Protein AF-A0A7W1A0K0-F1 (afdb_monomer_lite)

pLDDT: mean 86.45, std 14.5, range [41.81, 98.69]

Secondary structure (DSSP, 8-state):
-------------------------------------SSPPEEEEE-TTSEEEEESSPP-TTPEEEEEETTEEEEEEEEEEEEE-EETTEE-TT-TTEEEEEEEEEES-STTHHHH-EEEE-TT--TTT-EEEPGGG---TT--TT-EEEEEEESSSSSS-SEEEEEEESSSSS-EEEEEEEEETTEEEEEEEEESGGGT-

Foldseek 3Di:
DDDDDDDDDPPPPPPPPPPPDPDPPDPPDPPPDPPADPDDKKKWLAALVQKIKIFADFDDQQQKWFKAFQQGTQFIKGWHDKDQDDDPPHRQPQSVGMIMTGIDTPDGDRPPRNPGIMIMRGPLADRNQKHKQPLVPDDQQVNDPQKGWDTFIDRPNPNDGQKTWIWGDPPPPPFIKTWIWGQDPNHTDTPDIGRCVSRVD

Radius of gyration: 30.12 Å; chains: 1; bounding box: 39×126×53 Å

Structure (mmCIF, N/CA/C/O backbone):
data_AF-A0A7W1A0K0-F1
#
_entry.id   AF-A0A7W1A0K0-F1
#
loop_
_atom_site.group_PDB
_atom_site.id
_atom_site.type_symbol
_atom_site.label_atom_id
_atom_site.label_alt_id
_atom_site.label_comp_id
_atom_site.label_asym_id
_atom_site.label_entity_id
_atom_site.label_seq_id
_atom_site.pdbx_PDB_ins_code
_atom_site.Cartn_x
_atom_site.Cartn_y
_atom_site.Cartn_z
_atom_site.occupancy
_atom_site.B_iso_or_equiv
_atom_site.auth_seq_id
_atom_site.auth_comp_id
_atom_site.auth_asym_id
_atom_site.auth_atom_id
_atom_site.pdbx_PDB_model_num
ATOM 1 N N . MET A 1 1 ? -21.944 -104.114 23.855 1.00 49.03 1 MET A N 1
ATOM 2 C CA . MET A 1 1 ? -21.241 -103.896 25.138 1.00 49.03 1 MET A CA 1
ATOM 3 C C . MET A 1 1 ? -20.051 -102.993 24.872 1.00 49.03 1 MET A C 1
ATOM 5 O O . MET A 1 1 ? -19.238 -103.373 24.047 1.00 49.03 1 MET A O 1
ATOM 9 N N . SER A 1 2 ? -20.026 -101.807 25.485 1.00 45.12 2 SER A N 1
ATOM 10 C CA . SER A 1 2 ? -18.847 -101.004 25.873 1.00 45.12 2 SER A CA 1
ATOM 11 C C . SER A 1 2 ? -19.186 -99.517 25.842 1.00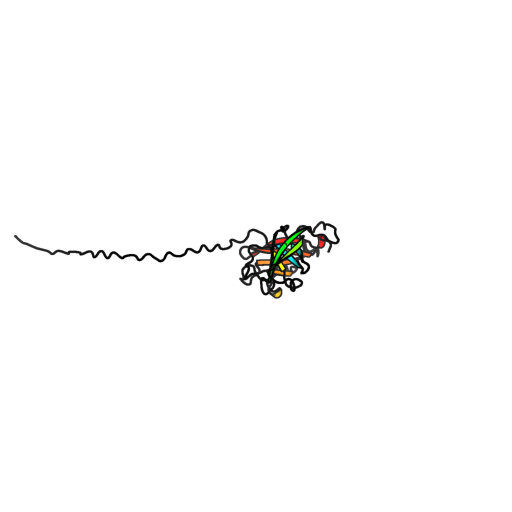 45.12 2 SER A C 1
ATOM 13 O O . SER A 1 2 ? -19.651 -98.979 24.843 1.00 45.12 2 SER A O 1
ATOM 15 N N . ARG A 1 3 ? -19.014 -98.907 27.014 1.00 58.38 3 ARG A N 1
ATOM 16 C CA . ARG A 1 3 ? -19.273 -97.511 27.371 1.00 58.38 3 ARG A CA 1
ATOM 17 C C . ARG A 1 3 ? -18.046 -96.645 27.059 1.00 58.38 3 ARG A C 1
ATOM 19 O O . ARG A 1 3 ? -16.937 -97.120 27.262 1.00 58.38 3 ARG A O 1
ATOM 26 N N . ALA A 1 4 ? -18.270 -95.373 26.729 1.00 45.28 4 ALA A N 1
ATOM 27 C CA . ALA A 1 4 ? -17.435 -94.203 27.067 1.00 45.28 4 ALA A CA 1
ATOM 28 C C . ALA A 1 4 ? -18.261 -92.965 26.649 1.00 45.28 4 ALA A C 1
ATOM 30 O O . ALA A 1 4 ? -18.657 -92.885 25.494 1.00 45.28 4 ALA A O 1
ATOM 31 N N . VAL A 1 5 ? -18.800 -92.096 27.514 1.00 54.69 5 VAL A N 1
ATOM 32 C CA . VAL A 1 5 ? -18.209 -91.240 28.566 1.00 54.69 5 VAL A CA 1
ATOM 33 C C . VAL A 1 5 ? -17.072 -90.370 28.027 1.00 54.69 5 VAL A C 1
ATOM 35 O O . VAL A 1 5 ? -15.969 -90.854 27.810 1.00 54.69 5 VAL A O 1
ATOM 38 N N . GLY A 1 6 ? -17.356 -89.078 27.854 1.00 41.81 6 GLY A N 1
ATOM 39 C CA . GLY A 1 6 ? -16.394 -88.030 27.502 1.00 41.81 6 GLY A CA 1
ATOM 40 C C . GLY A 1 6 ? -17.111 -86.679 27.449 1.00 41.81 6 GLY A C 1
ATOM 41 O O . GLY A 1 6 ? -17.666 -86.320 26.422 1.00 41.81 6 GLY A O 1
ATOM 42 N N . LEU A 1 7 ? -17.446 -86.121 28.613 1.00 52.97 7 LEU A N 1
ATOM 43 C CA . LEU A 1 7 ? -16.717 -85.031 29.278 1.00 52.97 7 LEU A CA 1
ATOM 44 C C . LEU A 1 7 ? -17.035 -83.665 28.651 1.00 52.97 7 LEU A C 1
ATOM 46 O O . LEU A 1 7 ? -16.576 -83.316 27.568 1.00 52.97 7 LEU A O 1
ATOM 50 N N . GLY A 1 8 ? -17.880 -82.922 29.366 1.00 52.09 8 GLY A N 1
ATOM 51 C CA . GLY A 1 8 ? -18.345 -81.600 28.986 1.00 52.09 8 GLY A CA 1
ATOM 52 C C . GLY A 1 8 ? -17.253 -80.539 29.064 1.00 52.09 8 GLY A C 1
ATOM 53 O O . GLY A 1 8 ? -16.405 -80.554 29.954 1.00 52.09 8 GLY A O 1
ATOM 54 N N . LEU A 1 9 ? -17.351 -79.574 28.154 1.00 56.69 9 LEU A N 1
ATOM 55 C CA . LEU A 1 9 ? -16.673 -78.291 28.244 1.00 56.69 9 LEU A CA 1
ATOM 56 C C . LEU A 1 9 ? -17.762 -77.217 28.352 1.00 56.69 9 LEU A C 1
ATOM 58 O O . LEU A 1 9 ? -18.345 -76.790 27.357 1.00 56.69 9 LEU A O 1
ATOM 62 N N . LEU A 1 10 ? -18.097 -76.836 29.584 1.00 56.00 10 LEU A N 1
ATOM 63 C CA . LEU A 1 10 ? -18.998 -75.721 29.852 1.00 56.00 10 LEU A CA 1
ATOM 64 C C . LEU A 1 10 ? -18.194 -74.424 29.666 1.00 56.00 10 LEU A C 1
ATOM 66 O O . LEU A 1 10 ? -17.496 -73.974 30.572 1.00 56.00 10 LEU A O 1
ATOM 70 N N . VAL A 1 11 ? -18.236 -73.852 28.463 1.00 57.88 11 VAL A N 1
ATOM 71 C CA . VAL A 1 11 ? -17.639 -72.542 28.173 1.00 57.88 11 VAL A CA 1
ATOM 72 C C . VAL A 1 11 ? -18.552 -71.474 28.774 1.00 57.88 11 VAL A C 1
ATOM 74 O O . VAL A 1 11 ? -19.521 -71.036 28.158 1.00 57.88 11 VAL A O 1
ATOM 77 N N . VAL A 1 12 ? -18.265 -71.079 30.015 1.00 58.16 12 VAL A N 1
ATOM 78 C CA . VAL A 1 12 ? -18.868 -69.901 30.645 1.00 58.16 12 VAL A CA 1
ATOM 79 C C . VAL A 1 12 ? -18.281 -68.674 29.952 1.00 58.16 12 VAL A C 1
ATOM 81 O O . VAL A 1 12 ? -17.211 -68.184 30.307 1.00 58.16 12 VAL A O 1
ATOM 84 N N . ALA A 1 13 ? -18.963 -68.211 28.907 1.00 57.94 13 ALA A N 1
ATOM 85 C CA . ALA A 1 13 ? -18.673 -66.943 28.262 1.00 57.94 13 ALA A CA 1
ATOM 86 C C . ALA A 1 13 ? -18.963 -65.814 29.263 1.00 57.94 13 ALA A C 1
ATOM 88 O O . ALA A 1 13 ? -20.109 -65.399 29.438 1.00 57.94 13 ALA A O 1
ATOM 89 N N . LEU A 1 14 ? -17.921 -65.331 29.947 1.00 53.88 14 LEU A N 1
ATOM 90 C CA . LEU A 1 14 ? -17.974 -64.066 30.668 1.00 53.88 14 LEU A CA 1
ATOM 91 C C . LEU A 1 14 ? -18.221 -62.952 29.646 1.00 53.88 14 LEU A C 1
ATOM 93 O O . LEU A 1 14 ? -17.302 -62.453 29.000 1.00 53.88 14 LEU A O 1
ATOM 97 N N . MET A 1 15 ? -19.488 -62.571 29.511 1.00 52.62 15 MET A N 1
ATOM 98 C CA . MET A 1 15 ? -19.919 -61.314 28.915 1.00 52.62 15 MET A CA 1
ATOM 99 C C . MET A 1 15 ? -19.420 -60.175 29.808 1.00 52.62 15 MET A C 1
ATOM 101 O O . MET A 1 15 ? -20.147 -59.636 30.640 1.00 52.62 15 MET A O 1
ATOM 105 N N . ALA A 1 16 ? -18.137 -59.838 29.673 1.00 57.81 16 ALA A N 1
ATOM 106 C CA . ALA A 1 16 ? -17.595 -58.591 30.173 1.00 57.81 16 ALA A CA 1
ATOM 107 C C . ALA A 1 16 ? -18.199 -57.468 29.323 1.00 57.81 16 ALA A C 1
ATOM 109 O O . ALA A 1 16 ? -17.670 -57.097 28.276 1.00 57.81 16 ALA A O 1
ATOM 110 N N . SER A 1 17 ? -19.349 -56.960 29.762 1.00 55.00 17 SER A N 1
ATOM 111 C CA . SER A 1 17 ? -19.922 -55.708 29.285 1.00 55.00 17 SER A CA 1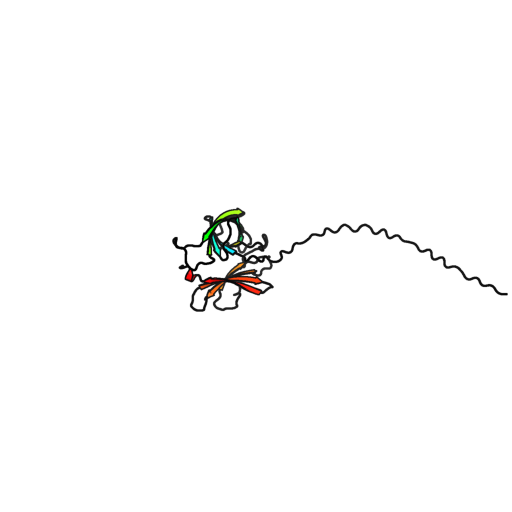
ATOM 112 C C . SER A 1 17 ? -18.925 -54.597 29.594 1.00 55.00 17 SER A C 1
ATOM 114 O O . SER A 1 17 ? -18.944 -54.009 30.674 1.00 55.00 17 SER A O 1
ATOM 116 N N . ALA A 1 18 ? -18.003 -54.344 28.666 1.00 60.22 18 ALA A N 1
ATOM 117 C CA . ALA A 1 18 ? -17.138 -53.183 28.705 1.00 60.22 18 ALA A CA 1
ATOM 118 C C . ALA A 1 18 ? -18.043 -51.952 28.612 1.00 60.22 18 ALA A C 1
ATOM 120 O O . ALA A 1 18 ? -18.480 -51.561 27.529 1.00 60.22 18 ALA A O 1
ATOM 121 N N . ALA A 1 19 ? -18.379 -51.381 29.768 1.00 60.91 19 ALA A N 1
ATOM 122 C CA . ALA A 1 19 ? -19.041 -50.097 29.866 1.00 60.91 19 ALA A CA 1
ATOM 123 C C . ALA A 1 19 ? -18.101 -49.062 29.241 1.00 60.91 19 ALA A C 1
ATOM 125 O O . ALA A 1 19 ? -17.176 -48.563 29.881 1.00 60.91 19 ALA A O 1
ATOM 126 N N . ALA A 1 20 ? -18.289 -48.806 27.947 1.00 61.03 20 ALA A N 1
ATOM 127 C CA . ALA A 1 20 ? -17.591 -47.758 27.234 1.00 61.03 20 ALA A CA 1
ATOM 128 C C . ALA A 1 20 ? -17.985 -46.435 27.891 1.00 61.03 20 ALA A C 1
ATOM 130 O O . ALA A 1 20 ? -19.085 -45.923 27.677 1.00 61.03 20 ALA A O 1
ATOM 131 N N . ALA A 1 21 ? -17.100 -45.913 28.741 1.00 73.69 21 ALA A N 1
ATOM 132 C CA . ALA A 1 21 ? -17.267 -44.593 29.316 1.00 73.69 21 ALA A CA 1
ATOM 133 C C . ALA A 1 21 ? -17.492 -43.593 28.167 1.00 73.69 21 ALA A C 1
ATOM 135 O O . ALA A 1 21 ? -16.769 -43.653 27.162 1.00 73.69 21 ALA A O 1
ATOM 136 N N . PRO A 1 22 ? -18.497 -42.703 28.263 1.00 70.06 22 PRO A N 1
ATOM 137 C CA . PRO A 1 22 ? -18.762 -41.721 27.226 1.00 70.06 22 PRO A CA 1
ATOM 138 C C . PRO A 1 22 ? -17.493 -40.901 27.008 1.00 70.06 22 PRO A C 1
ATOM 140 O O . PRO A 1 22 ? -17.023 -40.208 27.912 1.00 70.06 22 PRO A O 1
ATOM 143 N N . ARG A 1 23 ? -16.907 -41.018 25.810 1.00 73.38 23 ARG A N 1
ATOM 144 C CA . ARG A 1 23 ? -15.741 -40.220 25.425 1.00 73.38 23 ARG A CA 1
ATOM 145 C C . ARG A 1 23 ? -16.097 -38.745 25.646 1.00 73.38 23 ARG A C 1
ATOM 147 O O . ARG A 1 23 ? -17.190 -38.342 25.232 1.00 73.38 23 ARG A O 1
ATOM 154 N N . PRO A 1 24 ? -15.226 -37.945 26.287 1.00 74.81 24 PRO A N 1
ATOM 155 C CA . PRO A 1 24 ? -15.484 -36.523 26.466 1.00 74.81 24 PRO A CA 1
ATOM 156 C C . PRO A 1 24 ? -15.808 -35.924 25.099 1.00 74.81 24 PRO A C 1
ATOM 158 O O . PRO A 1 24 ? -15.082 -36.158 24.130 1.00 74.81 24 PRO A O 1
ATOM 161 N N . LYS A 1 25 ? -16.949 -35.231 25.002 1.00 75.00 25 LYS A N 1
ATOM 162 C CA . LYS A 1 25 ? -17.405 -34.614 23.754 1.00 75.00 25 LYS A CA 1
ATOM 163 C C . LYS A 1 25 ? -16.307 -33.664 23.280 1.00 75.00 25 LYS A C 1
ATOM 165 O O . LYS A 1 25 ? -16.120 -32.596 23.858 1.00 75.00 25 LYS A O 1
ATOM 170 N N . GLY A 1 26 ? -15.555 -34.084 22.265 1.00 76.94 26 GLY A N 1
ATOM 171 C CA . GLY A 1 26 ? -14.505 -33.273 21.670 1.00 76.94 26 GLY A CA 1
ATOM 172 C C . GLY A 1 26 ? -15.120 -31.980 21.154 1.00 76.94 26 GLY A C 1
ATOM 173 O O . GLY A 1 26 ? -16.061 -32.009 20.360 1.00 76.94 26 GLY A O 1
ATOM 174 N N . LYS A 1 27 ? -14.622 -30.840 21.632 1.00 79.81 27 LYS A N 1
ATOM 175 C CA . LYS A 1 27 ? -15.012 -29.539 21.098 1.00 79.81 27 LYS A CA 1
ATOM 176 C C . LYS A 1 27 ? -14.435 -29.436 19.689 1.00 79.81 27 LYS A C 1
ATOM 178 O O . LYS A 1 27 ? -13.231 -29.271 19.521 1.00 79.81 27 LYS A O 1
ATOM 183 N N . VAL A 1 28 ? -15.291 -29.554 18.679 1.00 76.81 28 VAL A N 1
ATOM 184 C CA . VAL A 1 28 ? -14.915 -29.264 17.295 1.00 76.81 28 VAL A CA 1
ATOM 185 C C . VAL A 1 28 ? -14.778 -27.751 17.183 1.00 76.81 28 VAL A C 1
ATOM 187 O O . VAL A 1 28 ? -15.770 -27.029 17.116 1.00 76.81 28 VAL A O 1
ATOM 190 N N . VAL A 1 29 ? -13.544 -27.256 17.218 1.00 80.38 29 VAL A N 1
ATOM 191 C CA . VAL A 1 29 ? -13.259 -25.870 16.851 1.00 80.38 29 VAL A CA 1
ATOM 192 C C . VAL A 1 29 ? -13.107 -25.849 15.338 1.00 80.38 29 VAL A C 1
ATOM 194 O O . VAL A 1 29 ? -12.129 -26.362 14.795 1.00 80.38 29 VAL A O 1
ATOM 197 N N . ARG A 1 30 ? -14.099 -25.289 14.643 1.00 75.38 30 ARG A N 1
ATOM 198 C CA . ARG A 1 30 ? -13.969 -24.993 13.218 1.00 75.38 30 ARG A CA 1
ATOM 199 C C . ARG A 1 30 ? -12.979 -23.842 13.088 1.00 75.38 30 ARG A C 1
ATOM 201 O O . ARG A 1 30 ? -13.330 -22.692 13.321 1.00 75.38 30 ARG A O 1
ATOM 208 N N . VAL A 1 31 ? -11.734 -24.169 12.764 1.00 70.88 31 VAL A N 1
ATOM 209 C CA . VAL A 1 31 ? -10.745 -23.169 12.367 1.00 70.88 31 VAL A CA 1
ATOM 210 C C . VAL A 1 31 ? -11.106 -22.751 10.951 1.00 70.88 31 VAL A C 1
ATOM 212 O O . VAL A 1 31 ? -10.861 -23.491 9.995 1.00 70.88 31 VAL A O 1
ATOM 215 N N . GLU A 1 32 ? -11.738 -21.590 10.810 1.00 55.91 32 GLU A N 1
ATOM 216 C CA . GLU A 1 32 ? -11.820 -20.934 9.512 1.00 55.91 32 GLU A CA 1
ATOM 217 C C . GLU A 1 32 ? -10.412 -20.471 9.150 1.00 55.91 32 GLU A C 1
ATOM 219 O O . GLU A 1 32 ? -9.939 -19.423 9.576 1.00 55.91 32 GLU A O 1
ATOM 224 N N . ARG A 1 33 ? -9.701 -21.308 8.390 1.00 54.47 33 ARG A N 1
ATOM 225 C CA . ARG A 1 33 ? -8.521 -20.844 7.666 1.00 54.47 33 ARG A CA 1
ATOM 226 C C . ARG A 1 33 ? -9.036 -19.781 6.708 1.00 54.47 33 ARG A C 1
ATOM 228 O O . ARG A 1 33 ? -9.906 -20.107 5.898 1.00 54.47 33 ARG A O 1
ATOM 235 N N . HIS A 1 34 ? -8.551 -18.546 6.832 1.00 54.66 34 HIS A N 1
ATOM 236 C CA . HIS A 1 34 ? -8.765 -17.513 5.824 1.00 54.66 34 HIS A CA 1
ATOM 237 C C . HIS A 1 34 ? -8.316 -18.105 4.486 1.00 54.66 34 HIS A C 1
ATOM 239 O O . HIS A 1 34 ? -7.126 -18.223 4.206 1.00 54.66 34 HIS A O 1
ATOM 245 N N . ARG A 1 35 ? -9.272 -18.594 3.691 1.00 56.06 35 ARG A N 1
ATOM 246 C CA . ARG A 1 35 ? -9.027 -18.877 2.281 1.00 56.06 35 ARG A CA 1
ATOM 247 C C . ARG A 1 35 ? -8.740 -17.505 1.698 1.00 56.06 35 ARG A C 1
ATOM 249 O O . ARG A 1 35 ? -9.576 -16.626 1.886 1.00 56.06 35 ARG A O 1
ATOM 256 N N . GLY A 1 36 ? -7.536 -17.327 1.153 1.00 58.38 36 GLY A N 1
ATOM 257 C CA . GLY A 1 36 ? -6.989 -16.026 0.772 1.00 58.38 36 GLY A CA 1
ATOM 258 C C . GLY A 1 36 ? -8.052 -15.107 0.180 1.00 58.38 36 GLY A C 1
ATOM 259 O O . GLY A 1 36 ? -8.859 -15.537 -0.646 1.00 58.38 36 GLY A O 1
ATOM 260 N N . SER A 1 37 ? -8.089 -13.867 0.663 1.00 65.31 37 SER A N 1
ATOM 261 C CA . SER A 1 37 ? -8.976 -12.851 0.113 1.00 65.31 37 SER A CA 1
ATOM 262 C C . SER A 1 37 ? -8.769 -12.765 -1.399 1.00 65.31 37 SER A C 1
ATOM 264 O O . SER A 1 37 ? -7.640 -12.616 -1.861 1.00 65.31 37 SER A O 1
ATOM 266 N N . THR A 1 38 ? -9.855 -12.854 -2.166 1.00 70.81 38 THR A N 1
ATOM 267 C CA . THR A 1 38 ? -9.839 -12.579 -3.610 1.00 70.81 38 THR A CA 1
ATOM 268 C C . THR A 1 38 ? -9.796 -11.082 -3.907 1.00 70.81 38 THR A C 1
ATOM 270 O O . THR A 1 38 ? -9.685 -10.694 -5.064 1.00 70.81 38 THR A O 1
ATOM 273 N N . VAL A 1 39 ? -9.951 -10.241 -2.882 1.00 84.38 39 VAL A N 1
ATOM 274 C CA . VAL A 1 39 ? -9.875 -8.787 -3.004 1.00 84.38 39 VAL A CA 1
ATOM 275 C C . VAL A 1 39 ? -8.406 -8.401 -3.089 1.00 84.38 39 VAL A C 1
ATOM 277 O O . VAL A 1 39 ? -7.629 -8.757 -2.198 1.00 84.38 39 VAL A O 1
ATOM 280 N N . LEU A 1 40 ? -8.047 -7.688 -4.157 1.00 89.44 40 LEU A N 1
ATOM 281 C CA . LEU A 1 40 ? -6.718 -7.112 -4.300 1.00 89.44 40 LEU A CA 1
ATOM 282 C C . LEU A 1 40 ? -6.487 -6.095 -3.174 1.00 89.44 40 LEU A C 1
ATOM 284 O O . LEU A 1 40 ? -7.382 -5.285 -2.904 1.00 89.44 40 LEU A O 1
ATOM 288 N N . PRO A 1 41 ? -5.333 -6.153 -2.492 1.00 93.31 41 PRO A N 1
ATOM 289 C CA . PRO A 1 41 ? -4.995 -5.147 -1.503 1.00 93.31 41 PRO A CA 1
ATOM 290 C C . PRO A 1 41 ? -4.907 -3.771 -2.171 1.00 93.31 41 PRO A C 1
ATOM 292 O O . PRO A 1 41 ? -4.667 -3.660 -3.370 1.00 93.31 41 PRO A O 1
ATOM 295 N N . ARG A 1 42 ? -5.133 -2.714 -1.392 1.00 95.19 42 ARG A N 1
ATOM 296 C CA . ARG A 1 42 ? -4.890 -1.335 -1.834 1.00 95.19 42 ARG A CA 1
ATOM 297 C C . ARG A 1 42 ? -3.896 -0.709 -0.887 1.00 95.19 42 ARG A C 1
ATOM 299 O O . ARG A 1 42 ? -4.085 -0.772 0.330 1.00 95.19 42 ARG A O 1
ATOM 306 N N . ILE A 1 43 ? -2.852 -0.109 -1.437 1.00 95.75 43 ILE A N 1
ATOM 307 C CA . ILE A 1 43 ? -1.814 0.543 -0.645 1.00 95.75 43 ILE A CA 1
ATOM 308 C C . ILE A 1 43 ? -2.107 2.033 -0.592 1.00 95.75 43 ILE A C 1
ATOM 310 O O . ILE A 1 43 ? -2.405 2.641 -1.615 1.00 95.75 43 ILE A O 1
ATOM 314 N N . CYS A 1 44 ? -2.020 2.622 0.592 1.00 96.56 44 CYS A N 1
ATOM 315 C CA . CYS A 1 44 ? -2.299 4.027 0.821 1.00 96.56 44 CYS A CA 1
ATOM 316 C C . CYS A 1 44 ? -1.108 4.712 1.493 1.00 96.56 44 CYS A C 1
ATOM 318 O O . CYS A 1 44 ? -0.633 4.268 2.535 1.00 96.56 44 CYS A O 1
ATOM 320 N N . ASP A 1 45 ? -0.658 5.822 0.927 1.00 95.50 45 ASP A N 1
ATOM 321 C CA . ASP A 1 45 ? 0.195 6.792 1.603 1.00 95.50 45 ASP A CA 1
ATOM 322 C C . ASP A 1 45 ? -0.697 7.690 2.469 1.00 95.50 45 ASP A C 1
ATOM 324 O O . ASP A 1 45 ? -1.412 8.560 1.965 1.00 95.50 45 ASP A O 1
ATOM 328 N N . VAL A 1 46 ? -0.742 7.406 3.769 1.00 96.75 46 VAL A N 1
ATOM 329 C CA . VAL A 1 46 ? -1.586 8.118 4.734 1.00 96.75 46 VAL A CA 1
ATOM 330 C C . VAL A 1 46 ? -0.779 9.264 5.333 1.00 96.75 46 VAL A C 1
ATOM 332 O O . VAL A 1 46 ? 0.371 9.088 5.702 1.00 96.75 46 VAL A O 1
ATOM 335 N N . GLN A 1 47 ? -1.382 10.439 5.478 1.00 96.12 47 GLN A N 1
ATOM 336 C CA . GLN A 1 47 ? -0.742 11.613 6.065 1.00 96.12 47 GLN A CA 1
ATOM 337 C C . GLN A 1 47 ? -1.354 11.947 7.433 1.00 96.12 47 GLN A C 1
ATOM 339 O O . GLN A 1 47 ? -2.498 11.590 7.747 1.00 96.12 47 GLN A O 1
ATOM 344 N N . ASN A 1 48 ? -0.584 12.631 8.284 1.00 95.56 48 ASN A N 1
ATOM 345 C CA . ASN A 1 48 ? -1.005 12.996 9.644 1.00 95.56 48 ASN A CA 1
ATOM 346 C C . ASN A 1 48 ? -2.067 14.113 9.681 1.00 95.56 48 ASN A C 1
ATOM 348 O O . ASN A 1 48 ? -2.765 14.276 10.682 1.00 95.56 48 ASN A O 1
ATOM 352 N N . ASP A 1 49 ? -2.231 14.844 8.582 1.00 95.62 49 ASP A N 1
ATOM 353 C CA . ASP A 1 49 ? -3.196 15.929 8.394 1.00 95.62 49 ASP A CA 1
ATOM 354 C C . ASP A 1 49 ? -4.602 15.440 7.997 1.00 95.62 49 ASP A C 1
ATOM 356 O O . ASP A 1 49 ? -5.449 16.236 7.592 1.00 95.62 49 ASP A O 1
ATOM 360 N N . ARG A 1 50 ? -4.869 14.135 8.163 1.00 96.44 50 ARG A N 1
ATOM 361 C CA . ARG A 1 50 ? -6.128 13.455 7.806 1.00 96.44 50 ARG A CA 1
ATOM 362 C C . ARG A 1 50 ? -6.381 13.327 6.309 1.00 96.44 50 ARG A C 1
ATOM 364 O O . ARG A 1 50 ? -7.515 13.061 5.903 1.00 96.44 50 ARG A O 1
ATOM 371 N N . THR A 1 51 ? -5.341 13.476 5.499 1.00 97.06 51 THR A N 1
ATOM 372 C CA . THR A 1 51 ? -5.382 13.184 4.068 1.00 97.06 51 THR A CA 1
ATOM 373 C C . THR A 1 51 ? -4.551 11.947 3.738 1.00 97.06 51 THR A C 1
ATOM 375 O O . THR A 1 51 ? -3.893 11.362 4.601 1.00 97.06 51 THR A O 1
ATOM 378 N N . GLY A 1 52 ? -4.625 11.493 2.495 1.00 95.69 52 GLY A N 1
ATOM 379 C CA . GLY A 1 52 ? -3.772 10.433 1.982 1.00 95.69 52 GLY A CA 1
ATOM 380 C C . GLY A 1 52 ? -4.065 10.147 0.520 1.00 95.69 52 GLY A C 1
ATOM 381 O O . GLY A 1 52 ? -5.023 10.683 -0.042 1.00 95.69 52 GLY A O 1
ATOM 382 N N . ASN A 1 53 ? -3.257 9.284 -0.085 1.00 95.12 53 ASN A N 1
ATOM 383 C CA . ASN A 1 53 ? -3.462 8.812 -1.449 1.00 95.12 53 ASN A CA 1
ATOM 384 C C . ASN A 1 53 ? -3.415 7.286 -1.492 1.00 95.12 53 ASN A C 1
ATOM 386 O O . ASN A 1 53 ? -2.504 6.696 -0.927 1.00 95.12 53 ASN A O 1
ATOM 390 N N . CYS A 1 54 ? -4.368 6.652 -2.167 1.00 95.12 54 CYS A N 1
ATOM 391 C CA . CYS A 1 54 ? -4.429 5.203 -2.335 1.00 95.12 54 CYS A CA 1
ATOM 392 C C . CYS A 1 54 ? -4.207 4.795 -3.791 1.00 95.12 54 CYS A C 1
ATOM 394 O O . CYS A 1 54 ? -4.713 5.442 -4.709 1.00 95.12 54 CYS A O 1
ATOM 396 N N . PHE A 1 55 ? -3.494 3.689 -3.972 1.00 91.88 55 PHE A N 1
ATOM 397 C CA . PHE A 1 55 ? -3.189 3.051 -5.246 1.00 91.88 55 PHE A CA 1
ATOM 398 C C . PHE A 1 55 ? -4.123 1.863 -5.502 1.00 91.88 55 PHE A C 1
ATOM 400 O O . PHE A 1 55 ? -4.395 1.080 -4.589 1.00 91.88 55 PHE A O 1
ATOM 407 N N . GLY A 1 56 ? -4.571 1.713 -6.751 1.00 89.94 56 GLY A N 1
ATOM 408 C CA . GLY A 1 56 ? -5.409 0.606 -7.214 1.00 89.94 56 GLY A CA 1
ATOM 409 C C . GLY A 1 56 ? -6.861 1.004 -7.478 1.00 89.94 56 GLY A C 1
ATOM 410 O O . GLY A 1 56 ? -7.167 2.129 -7.875 1.00 89.94 56 GLY A O 1
ATOM 411 N N . GLU A 1 57 ? -7.776 0.053 -7.289 1.00 91.94 57 GLU A N 1
ATOM 412 C CA . GLU A 1 57 ? -9.216 0.305 -7.414 1.00 91.94 57 GLU A CA 1
ATOM 413 C C . GLU A 1 57 ? -9.695 1.398 -6.446 1.00 91.94 57 GLU A C 1
ATOM 415 O O . GLU A 1 57 ? -9.137 1.565 -5.359 1.00 91.94 57 GLU A O 1
ATOM 420 N N . GLU A 1 58 ? -10.762 2.109 -6.826 1.00 94.94 58 GLU A N 1
ATOM 421 C CA . GLU A 1 58 ? -11.378 3.142 -5.986 1.00 94.94 58 GLU A CA 1
ATOM 422 C C . GLU A 1 58 ? -11.731 2.578 -4.599 1.00 94.94 58 GLU A C 1
ATOM 424 O O . GLU A 1 58 ? -12.526 1.630 -4.500 1.00 94.94 58 GLU A O 1
ATOM 429 N N . PRO A 1 59 ? -11.157 3.125 -3.509 1.00 96.81 59 PRO A N 1
ATOM 430 C CA . PRO A 1 59 ? -11.574 2.740 -2.177 1.00 96.81 59 PRO A CA 1
ATOM 431 C C . PRO A 1 59 ? -12.970 3.284 -1.874 1.00 96.81 59 PRO A C 1
ATOM 433 O O . PRO A 1 59 ? -13.453 4.210 -2.517 1.00 96.81 59 PRO A O 1
ATOM 436 N N . LYS A 1 60 ? -13.643 2.726 -0.869 1.00 97.44 60 LYS A N 1
ATOM 437 C CA . LYS A 1 60 ? -14.986 3.167 -0.482 1.00 97.44 60 LYS A CA 1
ATOM 438 C C . LYS A 1 60 ? -14.937 3.967 0.808 1.00 97.44 60 LYS A C 1
ATOM 440 O O . LYS A 1 60 ? -14.196 3.638 1.732 1.00 97.44 60 LYS A O 1
ATOM 445 N N . THR A 1 61 ? -15.799 4.976 0.922 1.00 98.25 61 THR A N 1
ATOM 446 C CA . THR A 1 61 ? -16.098 5.578 2.226 1.00 98.25 61 THR A CA 1
ATOM 447 C C . THR A 1 61 ? -16.531 4.486 3.204 1.00 98.25 61 THR A C 1
ATOM 449 O O . THR A 1 61 ? -17.395 3.665 2.894 1.00 98.25 61 THR A O 1
ATOM 452 N N . GLY A 1 62 ? -15.930 4.485 4.390 1.00 97.69 62 GLY A N 1
ATOM 453 C CA . GLY A 1 62 ? -16.116 3.460 5.411 1.00 97.69 62 GLY A CA 1
ATOM 454 C C . GLY A 1 62 ? -15.071 2.342 5.393 1.00 97.69 62 GLY A C 1
ATOM 455 O O . GLY A 1 62 ? -14.960 1.653 6.409 1.00 97.69 62 GLY A O 1
ATOM 456 N N . ASP A 1 63 ? -14.286 2.186 4.318 1.00 97.81 63 ASP A N 1
ATOM 457 C CA . ASP A 1 63 ? -13.171 1.233 4.295 1.00 97.81 63 ASP A CA 1
ATOM 458 C C . ASP A 1 63 ? -12.166 1.567 5.411 1.00 97.81 63 ASP A C 1
ATOM 460 O O . ASP A 1 63 ? -11.918 2.735 5.739 1.00 97.81 63 ASP A O 1
ATOM 464 N N . ILE A 1 64 ? -11.603 0.516 6.012 1.00 97.81 64 ILE A N 1
ATOM 465 C CA . ILE A 1 64 ? -10.598 0.616 7.073 1.00 97.81 64 ILE A CA 1
ATOM 466 C C . ILE A 1 64 ? -9.223 0.411 6.450 1.00 97.81 64 ILE A C 1
ATOM 468 O O . ILE A 1 64 ? -8.973 -0.604 5.801 1.00 97.81 64 ILE A O 1
ATOM 472 N N . ILE A 1 65 ? -8.334 1.368 6.686 1.00 97.94 65 ILE A N 1
ATOM 473 C CA . ILE A 1 65 ? -6.924 1.278 6.326 1.00 97.94 65 ILE A CA 1
ATOM 474 C C . ILE A 1 65 ? -6.161 0.860 7.578 1.00 97.94 65 ILE A C 1
ATOM 476 O O . ILE A 1 65 ? -6.182 1.565 8.589 1.00 97.94 65 ILE A O 1
ATOM 480 N N . THR A 1 66 ? -5.465 -0.268 7.507 1.00 97.69 66 THR A N 1
ATOM 481 C CA . THR A 1 66 ? -4.512 -0.693 8.531 1.00 97.69 66 THR A CA 1
ATOM 482 C C . THR A 1 66 ? -3.193 0.037 8.315 1.00 97.69 66 THR A C 1
ATOM 484 O O . THR A 1 66 ? -2.627 -0.024 7.230 1.00 97.69 66 THR A O 1
ATOM 487 N N . LEU A 1 67 ? -2.706 0.734 9.339 1.00 97.44 67 LEU A N 1
ATOM 488 C CA . LEU A 1 67 ? -1.409 1.406 9.324 1.00 97.44 67 LEU A CA 1
ATOM 489 C C . LEU A 1 67 ? -0.333 0.426 9.784 1.00 97.44 67 LEU A C 1
ATOM 491 O O . LEU A 1 67 ? -0.482 -0.200 10.836 1.00 97.44 67 LEU A O 1
ATOM 495 N N . ILE A 1 68 ? 0.720 0.277 8.989 1.00 97.25 68 ILE A N 1
ATOM 496 C CA . ILE A 1 68 ? 1.737 -0.760 9.157 1.00 97.25 68 ILE A CA 1
ATOM 497 C C . ILE A 1 68 ? 3.122 -0.140 8.993 1.00 97.25 68 ILE A C 1
ATOM 499 O O . ILE A 1 68 ? 3.331 0.637 8.066 1.00 97.25 68 ILE A O 1
ATOM 503 N N . ASP A 1 69 ? 4.053 -0.497 9.871 1.00 96.88 69 ASP A N 1
ATOM 504 C CA . ASP A 1 69 ? 5.485 -0.213 9.753 1.00 96.88 69 ASP A CA 1
ATOM 505 C C . ASP A 1 69 ? 6.309 -1.515 9.873 1.00 96.88 69 ASP A C 1
ATOM 507 O O . ASP A 1 69 ? 5.767 -2.625 9.871 1.00 96.88 69 ASP A O 1
ATOM 511 N N . GLU A 1 70 ? 7.635 -1.403 9.971 1.00 96.81 70 GLU A N 1
ATOM 512 C CA . GLU A 1 70 ? 8.541 -2.553 10.147 1.00 96.81 70 GLU A CA 1
ATOM 513 C C . GLU A 1 70 ? 8.336 -3.301 11.482 1.00 96.81 70 GLU A C 1
ATOM 515 O O . GLU A 1 70 ? 8.681 -4.478 11.593 1.00 96.81 70 GLU A O 1
ATOM 520 N N . ASN A 1 71 ? 7.756 -2.646 12.493 1.00 96.25 71 ASN A N 1
ATOM 521 C CA . ASN A 1 71 ? 7.444 -3.236 13.798 1.00 96.25 71 ASN A CA 1
ATOM 522 C C . ASN A 1 71 ? 6.059 -3.900 13.826 1.00 96.25 71 ASN A C 1
ATOM 524 O O . ASN A 1 71 ? 5.774 -4.684 14.735 1.00 96.25 71 ASN A O 1
ATOM 528 N N . GLY A 1 72 ? 5.202 -3.599 12.849 1.00 96.38 72 GLY A N 1
ATOM 529 C CA . GLY A 1 72 ? 3.906 -4.229 12.648 1.00 96.38 72 GLY A CA 1
ATOM 530 C C . GLY A 1 72 ? 2.767 -3.231 12.492 1.00 96.38 72 GLY A C 1
ATOM 531 O O . GLY A 1 72 ? 2.937 -2.114 12.014 1.00 96.38 72 GLY A O 1
ATOM 532 N N . VAL A 1 73 ? 1.563 -3.649 12.880 1.00 96.19 73 VAL A N 1
ATOM 533 C CA . VAL A 1 73 ? 0.366 -2.804 12.813 1.00 96.19 73 VAL A CA 1
ATOM 534 C C . VAL A 1 73 ? 0.406 -1.725 13.900 1.00 96.19 73 VAL A C 1
ATOM 536 O O . VAL A 1 73 ? 0.319 -2.032 15.091 1.00 96.19 73 VAL A O 1
ATOM 539 N N . THR A 1 74 ? 0.459 -0.456 13.496 1.00 96.31 74 THR A N 1
ATOM 540 C CA . THR A 1 74 ? 0.564 0.710 14.392 1.00 96.31 74 THR A CA 1
ATOM 541 C C . THR A 1 74 ? -0.779 1.391 14.660 1.00 96.31 74 THR A C 1
ATOM 543 O O . THR A 1 74 ? -0.951 2.050 15.688 1.00 96.31 74 THR A O 1
ATOM 546 N N . GLY A 1 75 ? -1.768 1.206 13.783 1.00 96.06 75 GLY A N 1
ATOM 547 C CA . GLY A 1 75 ? -3.070 1.853 13.916 1.00 96.06 75 GLY A CA 1
ATOM 548 C C . GLY A 1 75 ? -4.062 1.479 12.824 1.00 96.06 75 GLY A C 1
ATOM 549 O O . GLY A 1 75 ? -3.784 0.646 11.966 1.00 96.06 75 GLY A O 1
ATOM 550 N N . GLU A 1 76 ? -5.235 2.104 12.869 1.00 97.94 76 GLU A N 1
ATOM 551 C CA . GLU A 1 76 ? -6.238 2.043 11.805 1.00 97.94 76 GLU A CA 1
ATOM 552 C C . GLU A 1 76 ? -6.917 3.394 11.638 1.00 97.94 76 GLU A C 1
ATOM 554 O O . GLU A 1 76 ? -7.226 4.080 12.619 1.00 97.94 76 GLU A O 1
ATOM 559 N N . VAL A 1 77 ? -7.220 3.729 10.390 1.00 98.19 77 VAL A N 1
ATOM 560 C CA . VAL A 1 77 ? -8.037 4.888 10.032 1.00 98.19 77 VAL A CA 1
ATOM 561 C C . VAL A 1 77 ? -9.230 4.440 9.194 1.00 98.19 77 VAL A C 1
ATOM 563 O O . VAL A 1 77 ? -9.174 3.415 8.514 1.00 98.19 77 VAL A O 1
ATOM 566 N N . ARG A 1 78 ? -10.322 5.200 9.238 1.00 98.56 78 ARG A N 1
ATOM 567 C CA . ARG A 1 78 ? -11.492 4.999 8.379 1.00 98.56 78 ARG A CA 1
ATOM 568 C C . ARG A 1 78 ? -11.527 6.068 7.309 1.00 98.56 78 ARG A C 1
ATOM 570 O O . ARG A 1 78 ? -11.422 7.250 7.626 1.00 98.56 78 ARG A O 1
ATOM 577 N N . ILE A 1 79 ? -11.751 5.664 6.066 1.00 98.69 79 ILE A N 1
ATOM 578 C CA . ILE A 1 79 ? -11.970 6.598 4.964 1.00 98.69 79 ILE A CA 1
ATOM 579 C C . ILE A 1 79 ? -13.316 7.304 5.144 1.00 98.69 79 ILE A C 1
ATOM 581 O O . ILE A 1 79 ? -14.358 6.659 5.264 1.00 98.69 79 ILE A O 1
ATOM 585 N N . THR A 1 80 ? -13.303 8.633 5.127 1.00 98.69 80 THR A N 1
ATOM 586 C CA . THR A 1 80 ? -14.504 9.479 5.231 1.00 98.69 80 THR A CA 1
ATOM 587 C C . THR A 1 80 ? -14.888 10.105 3.893 1.00 98.69 80 THR A C 1
ATOM 589 O O . THR A 1 80 ? -16.068 10.341 3.645 1.00 98.69 80 THR A O 1
ATOM 592 N N . GLU A 1 81 ? -13.922 10.306 3.000 1.00 98.19 81 GLU A N 1
ATOM 593 C CA . GLU A 1 81 ? -14.118 10.888 1.673 1.00 98.19 81 GLU A CA 1
ATOM 594 C C . GLU A 1 81 ? -13.127 10.264 0.690 1.00 98.19 81 GLU A C 1
ATOM 596 O O . GLU A 1 81 ? -11.983 9.996 1.061 1.00 98.19 81 GLU A O 1
ATOM 601 N N . VAL A 1 82 ? -13.567 10.056 -0.551 1.00 97.38 82 VAL A N 1
ATOM 602 C CA . VAL A 1 82 ? -12.746 9.566 -1.663 1.00 97.38 82 VAL A CA 1
ATOM 603 C C . VAL A 1 82 ? -13.011 10.458 -2.863 1.00 97.38 82 VAL A C 1
ATOM 605 O O . VAL A 1 82 ? -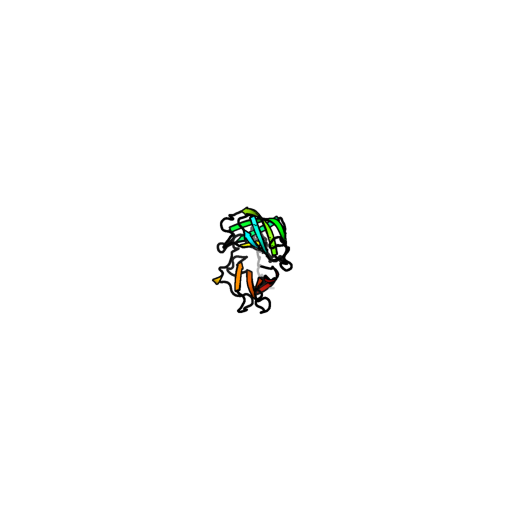14.166 10.717 -3.203 1.00 97.38 82 VAL A O 1
ATOM 608 N N . VAL A 1 83 ? -11.946 10.938 -3.494 1.00 95.38 83 VAL A N 1
ATOM 609 C CA . VAL A 1 83 ? -12.011 11.687 -4.747 1.00 95.38 83 VAL A CA 1
ATOM 610 C C . VAL A 1 83 ? -10.916 11.202 -5.688 1.00 95.38 83 VAL A C 1
ATOM 612 O O . VAL A 1 83 ? -9.849 10.763 -5.254 1.00 95.38 83 VAL A O 1
ATOM 615 N N . ALA A 1 84 ? -11.164 11.294 -6.993 1.00 92.25 84 ALA A N 1
ATOM 616 C CA . ALA A 1 84 ? -10.125 11.031 -7.979 1.00 92.25 84 ALA A CA 1
ATOM 617 C C . ALA A 1 84 ? -8.936 11.972 -7.746 1.00 92.25 84 ALA A C 1
ATOM 619 O O . ALA A 1 84 ? -9.126 13.169 -7.499 1.00 92.25 84 ALA A O 1
ATOM 620 N N . PHE A 1 85 ? -7.717 11.441 -7.837 1.00 90.88 85 PHE A N 1
ATOM 621 C CA . PHE A 1 85 ? -6.519 12.246 -7.642 1.00 90.88 85 PHE A CA 1
ATOM 622 C C . PHE A 1 85 ? -6.464 13.410 -8.644 1.00 90.88 85 PHE A C 1
ATOM 624 O O . PHE A 1 85 ? -6.786 13.272 -9.830 1.00 90.88 85 PHE A O 1
ATOM 631 N N . SER A 1 86 ? -6.062 14.584 -8.157 1.00 86.62 86 SER A N 1
ATOM 632 C CA . SER A 1 86 ? -5.929 15.786 -8.979 1.00 86.62 86 SER A CA 1
ATOM 633 C C . SER A 1 86 ? -4.697 16.573 -8.561 1.00 86.62 86 SER A C 1
ATOM 635 O O . SER A 1 86 ? -4.509 16.857 -7.377 1.00 86.62 86 SER A O 1
ATOM 637 N N . LEU A 1 87 ? -3.876 16.962 -9.534 1.00 82.56 87 LEU A N 1
ATOM 638 C CA . LEU A 1 87 ? -2.742 17.847 -9.300 1.00 82.56 87 LEU A CA 1
ATOM 639 C C . LEU A 1 87 ? -3.153 19.282 -9.650 1.00 82.56 87 LEU A C 1
ATOM 641 O O . LEU A 1 87 ? -3.684 19.545 -10.730 1.00 82.56 87 LEU A O 1
ATOM 645 N N . ALA A 1 88 ? -2.946 20.219 -8.720 1.00 81.44 88 ALA A N 1
ATOM 646 C CA . ALA A 1 88 ? -3.316 21.631 -8.884 1.00 81.44 88 ALA A CA 1
ATOM 647 C C . ALA A 1 88 ? -4.790 21.853 -9.308 1.00 81.44 88 ALA A C 1
ATOM 649 O O . ALA A 1 88 ? -5.100 22.749 -10.097 1.00 81.44 88 ALA A O 1
ATOM 650 N N . GLY A 1 89 ? -5.703 21.010 -8.810 1.00 77.31 89 GLY A N 1
ATOM 651 C CA . GLY A 1 89 ? -7.139 21.093 -9.098 1.00 77.31 89 GLY A CA 1
ATOM 652 C C . GLY A 1 89 ? -7.535 20.677 -10.518 1.00 77.31 89 GLY A C 1
ATOM 653 O O . GLY A 1 89 ? -8.679 20.890 -10.918 1.00 77.31 89 GLY A O 1
ATOM 654 N N . ARG A 1 90 ? -6.618 20.092 -11.299 1.00 74.00 90 ARG A N 1
ATOM 655 C CA . ARG A 1 90 ? -6.929 19.491 -12.599 1.00 74.00 90 ARG A CA 1
ATOM 656 C C . ARG A 1 90 ? -6.965 17.983 -12.446 1.00 74.00 90 ARG A C 1
ATOM 658 O O . ARG A 1 90 ? -6.030 17.387 -11.920 1.00 74.00 90 ARG A O 1
ATOM 665 N N . HIS A 1 91 ? -8.044 17.372 -12.925 1.00 73.31 91 HIS A N 1
ATOM 666 C CA . HIS A 1 91 ? -8.108 15.923 -13.032 1.00 73.31 91 HIS A CA 1
ATOM 667 C C . HIS A 1 91 ? -6.997 15.459 -13.981 1.00 73.31 91 HIS A C 1
ATOM 669 O O . HIS A 1 91 ? -7.005 15.799 -15.171 1.00 73.31 91 HIS A O 1
ATOM 675 N N . SER A 1 92 ? -6.007 14.755 -13.436 1.00 72.25 92 SER A N 1
ATOM 676 C CA . SER A 1 92 ? -4.858 14.278 -14.197 1.00 72.25 92 SER A CA 1
ATOM 677 C C . SER A 1 92 ? -5.307 13.114 -15.075 1.00 72.25 92 SER A C 1
ATOM 679 O O . SER A 1 92 ? -5.460 11.990 -14.601 1.00 72.25 92 SER A O 1
ATOM 681 N N . LYS A 1 93 ? -5.540 13.386 -16.366 1.00 69.81 93 LYS A N 1
ATOM 682 C CA . LYS A 1 93 ? -5.744 12.337 -17.375 1.00 69.81 93 LYS A CA 1
ATOM 683 C C . LYS A 1 93 ? -4.524 11.413 -17.359 1.00 69.81 93 LYS A C 1
ATOM 685 O O . LYS A 1 93 ? -3.464 11.836 -17.805 1.00 69.81 93 LYS A O 1
ATOM 690 N N . GLY A 1 94 ? -4.685 10.185 -16.871 1.00 69.69 94 GLY A N 1
ATOM 691 C CA . GLY A 1 94 ? -3.597 9.209 -16.763 1.00 69.69 94 GLY A CA 1
ATOM 692 C C . GLY A 1 94 ? -3.164 8.863 -15.337 1.00 69.69 94 GLY A C 1
ATOM 693 O O . GLY A 1 94 ? -2.214 8.101 -15.195 1.00 69.69 94 GLY A O 1
ATOM 694 N N . CYS A 1 95 ? -3.852 9.372 -14.308 1.00 82.06 95 CYS A N 1
ATOM 695 C CA . CYS A 1 95 ? -3.774 8.851 -12.935 1.00 82.06 95 CYS A CA 1
ATOM 696 C C . CYS A 1 95 ? -4.905 7.872 -12.618 1.00 82.06 95 CYS A C 1
ATOM 698 O O . CYS A 1 95 ? -5.452 7.875 -11.512 1.00 82.06 95 CYS A O 1
ATOM 700 N N . ASP A 1 96 ? -5.289 7.060 -13.599 1.00 84.19 96 ASP A N 1
ATOM 701 C CA . ASP A 1 96 ? -6.278 6.019 -13.368 1.00 84.19 96 ASP A CA 1
ATOM 702 C C . ASP A 1 96 ? -5.712 5.063 -12.307 1.00 84.19 96 ASP A C 1
ATOM 704 O O . ASP A 1 96 ? -4.595 4.561 -12.431 1.00 84.19 96 ASP A O 1
ATOM 708 N N . GLY A 1 97 ? -6.456 4.882 -11.217 1.00 87.44 97 GLY A N 1
ATOM 709 C CA . GLY A 1 97 ? -6.022 4.073 -10.081 1.00 87.44 97 GLY A CA 1
ATOM 710 C C . GLY A 1 97 ? -5.251 4.819 -8.985 1.00 87.44 97 GLY A C 1
ATOM 711 O O . GLY A 1 97 ? -4.653 4.166 -8.130 1.00 87.44 97 GLY A O 1
ATOM 712 N N . LEU A 1 98 ? -5.257 6.158 -8.980 1.00 91.38 98 LEU A N 1
ATOM 713 C CA . LEU A 1 98 ? -4.817 6.967 -7.840 1.00 91.38 98 LEU A CA 1
ATOM 714 C C . LEU A 1 98 ? -5.990 7.767 -7.261 1.00 91.38 98 LEU A C 1
ATOM 716 O O . LEU A 1 98 ? -6.692 8.491 -7.972 1.00 91.38 98 LEU A O 1
ATOM 720 N N . TRP A 1 99 ? -6.173 7.665 -5.948 1.00 94.31 99 TRP A N 1
ATOM 721 C CA . TRP A 1 99 ? -7.324 8.228 -5.244 1.00 94.31 99 TRP A CA 1
ATOM 722 C C . TRP A 1 99 ? -6.870 9.052 -4.056 1.00 94.31 99 TRP A C 1
ATOM 724 O O . TRP A 1 99 ? -6.144 8.543 -3.208 1.00 94.31 99 TRP A O 1
ATOM 734 N N . SER A 1 100 ? -7.321 10.298 -3.963 1.00 95.56 100 SER A N 1
ATOM 735 C CA . SER A 1 100 ? -7.125 11.094 -2.756 1.00 95.56 100 SER A CA 1
ATOM 736 C C . SER A 1 100 ? -8.233 10.786 -1.761 1.00 95.56 100 SER A C 1
ATOM 738 O O . SER A 1 100 ? -9.411 10.708 -2.116 1.00 95.56 100 SER A O 1
ATOM 740 N N . ILE A 1 101 ? -7.853 10.624 -0.501 1.00 97.81 101 ILE A N 1
ATOM 741 C CA . ILE A 1 101 ? -8.771 10.278 0.577 1.00 97.81 101 ILE A CA 1
ATOM 742 C C . ILE A 1 101 ? -8.708 11.305 1.703 1.00 97.81 101 ILE A C 1
ATOM 744 O O . ILE A 1 101 ? -7.671 11.923 1.951 1.00 97.81 101 ILE A O 1
ATOM 748 N N . LYS A 1 102 ? -9.816 11.432 2.433 1.00 98.25 102 LYS A N 1
ATOM 749 C CA . LYS A 1 102 ? -9.802 11.927 3.813 1.00 98.25 102 LYS A CA 1
ATOM 750 C C . LYS A 1 102 ? -10.101 10.786 4.759 1.00 98.25 102 LYS A C 1
ATOM 752 O O . LYS A 1 102 ? -10.814 9.844 4.402 1.00 98.25 102 LYS A O 1
ATOM 757 N N . HIS A 1 103 ? -9.572 10.876 5.971 1.00 98.50 103 HIS A N 1
ATOM 758 C CA . HIS A 1 103 ? -9.742 9.824 6.961 1.00 98.50 103 HIS A CA 1
ATOM 759 C C . HIS A 1 103 ? -9.932 10.343 8.383 1.00 98.50 103 HIS A C 1
ATOM 761 O O . HIS A 1 103 ? -9.690 11.508 8.703 1.00 98.50 103 HIS A O 1
ATOM 767 N N . GLU A 1 104 ? -10.413 9.453 9.241 1.00 98.12 104 GLU A N 1
ATOM 768 C CA . GLU A 1 104 ? -10.460 9.640 10.685 1.00 98.12 104 GLU A CA 1
ATOM 769 C C . GLU A 1 104 ? -9.701 8.515 11.392 1.00 98.12 104 GLU A C 1
ATOM 771 O O . GLU A 1 104 ? -9.778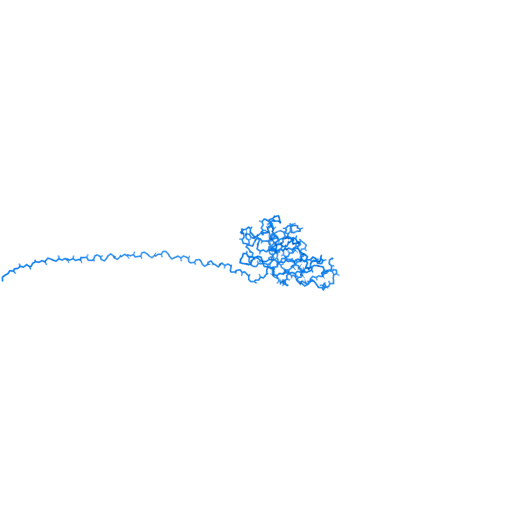 7.351 10.997 1.00 98.12 104 GLU A O 1
ATOM 776 N N . LEU A 1 105 ? -8.976 8.854 12.458 1.00 98.00 105 LEU A N 1
ATOM 777 C CA . LEU A 1 105 ? -8.267 7.875 13.276 1.00 98.00 105 LEU A CA 1
ATOM 778 C C . LEU A 1 105 ? -9.263 7.034 14.081 1.00 98.00 105 LEU A C 1
ATOM 780 O O . LEU A 1 105 ? -10.038 7.579 14.865 1.00 98.00 105 LEU A O 1
ATOM 784 N N . LEU A 1 106 ? -9.206 5.710 13.921 1.00 97.94 106 LEU A N 1
ATOM 785 C CA . LEU A 1 106 ? -9.974 4.766 14.736 1.00 97.94 106 LEU A CA 1
ATOM 786 C C . LEU A 1 106 ? -9.172 4.295 15.950 1.00 97.94 106 LEU A C 1
ATOM 788 O O . LEU A 1 106 ? -9.697 4.244 17.062 1.00 97.94 106 LEU A O 1
ATOM 792 N N . ARG A 1 107 ? -7.901 3.932 15.733 1.00 97.38 107 ARG A N 1
ATOM 793 C CA . ARG A 1 107 ? -6.971 3.484 16.780 1.00 97.38 107 ARG A CA 1
ATOM 794 C C . ARG A 1 107 ? -5.519 3.758 16.399 1.00 97.38 107 ARG A C 1
ATOM 796 O O . ARG A 1 107 ? -5.191 3.780 15.218 1.00 97.38 107 ARG A O 1
ATOM 803 N N . GLY A 1 108 ? -4.648 3.848 17.402 1.00 95.25 108 GLY A N 1
ATOM 804 C CA . GLY A 1 108 ? -3.209 4.064 17.219 1.00 95.25 108 GLY A CA 1
ATOM 805 C C . GLY A 1 108 ? -2.818 5.535 17.332 1.00 95.25 108 GLY A C 1
ATOM 806 O O . GLY A 1 108 ? -3.483 6.297 18.033 1.00 95.25 108 GLY A O 1
ATOM 807 N N . ASP A 1 109 ? -1.737 5.915 16.654 1.00 91.94 109 ASP A N 1
ATOM 808 C CA . ASP A 1 109 ? -1.202 7.278 16.626 1.00 91.94 109 ASP A CA 1
ATOM 809 C C . ASP A 1 109 ? -0.727 7.633 15.208 1.00 91.94 109 ASP A C 1
ATOM 811 O O . ASP A 1 109 ? -0.056 6.837 14.552 1.00 91.94 109 ASP A O 1
ATOM 815 N N . LEU A 1 110 ? -1.077 8.835 14.740 1.00 92.19 110 LEU A N 1
ATOM 816 C CA . LEU A 1 110 ? -0.675 9.349 13.429 1.00 92.19 110 LEU A CA 1
ATOM 817 C C . LEU A 1 110 ? 0.661 10.107 13.451 1.00 92.19 110 LEU A C 1
ATOM 819 O O . LEU A 1 110 ? 1.159 10.489 12.392 1.00 92.19 110 LEU A O 1
ATOM 823 N N . SER A 1 111 ? 1.249 10.338 14.628 1.00 89.81 111 SER A N 1
ATOM 824 C CA . SER A 1 111 ? 2.475 11.133 14.778 1.00 89.81 111 SER A CA 1
ATOM 825 C C . SER A 1 111 ? 3.665 10.596 13.966 1.00 89.81 111 SER A C 1
ATOM 827 O O . SER A 1 111 ? 4.512 11.380 13.544 1.00 89.81 111 SER A O 1
ATOM 829 N N . ASN A 1 112 ? 3.688 9.289 13.675 1.00 83.12 112 ASN A N 1
ATOM 830 C CA . ASN A 1 112 ? 4.782 8.600 12.979 1.00 83.12 112 ASN A CA 1
ATOM 831 C C . ASN A 1 112 ? 4.489 8.251 11.508 1.00 83.12 112 ASN A C 1
ATOM 833 O O . ASN A 1 112 ? 5.272 7.538 10.874 1.00 83.12 112 ASN A O 1
ATOM 837 N N . VAL A 1 113 ? 3.359 8.701 10.952 1.00 81.62 113 VAL A N 1
ATOM 838 C CA . VAL A 1 113 ? 2.883 8.155 9.673 1.00 81.62 113 VAL A CA 1
ATOM 839 C C . VAL A 1 113 ? 3.684 8.675 8.466 1.00 81.62 113 VAL A C 1
ATOM 841 O O . VAL A 1 113 ? 3.952 7.917 7.544 1.00 81.62 113 VAL A O 1
ATOM 844 N N . GLY A 1 114 ? 4.232 9.891 8.519 1.00 71.94 114 GLY A N 1
ATOM 845 C CA . GLY A 1 114 ? 4.908 10.546 7.384 1.00 71.94 114 GLY A CA 1
ATOM 846 C C . GLY A 1 114 ? 6.346 10.111 7.053 1.00 71.94 114 GLY A C 1
ATOM 847 O O . GLY A 1 114 ? 7.120 10.935 6.574 1.00 71.94 114 GLY A O 1
ATOM 848 N N . GLY A 1 115 ? 6.758 8.867 7.312 1.00 75.06 115 GLY A N 1
ATOM 849 C CA . GLY A 1 115 ? 8.118 8.456 6.917 1.00 75.06 115 GLY A CA 1
ATOM 850 C C . GLY A 1 115 ? 8.428 6.966 6.892 1.00 75.06 115 GLY A C 1
ATOM 851 O O . GLY A 1 115 ? 9.364 6.559 6.207 1.00 75.06 115 GLY A O 1
ATOM 852 N N . ARG A 1 116 ? 7.680 6.146 7.632 1.00 86.38 116 ARG A N 1
ATOM 853 C CA . ARG A 1 116 ? 7.904 4.689 7.694 1.00 86.38 116 ARG A CA 1
ATOM 854 C C . ARG A 1 116 ? 6.630 3.861 7.751 1.00 86.38 116 ARG A C 1
ATOM 856 O O . ARG A 1 116 ? 6.717 2.640 7.750 1.00 86.38 116 ARG A O 1
ATOM 863 N N . THR A 1 117 ? 5.476 4.513 7.839 1.00 94.75 117 THR A N 1
ATOM 864 C CA . THR A 1 117 ? 4.195 3.826 7.964 1.00 94.75 117 THR A CA 1
ATOM 865 C C . THR A 1 117 ? 3.483 3.880 6.629 1.00 94.75 117 THR A C 1
ATOM 867 O O . THR A 1 117 ? 3.385 4.944 6.027 1.00 94.75 117 THR A O 1
ATOM 870 N N . MET A 1 118 ? 2.941 2.751 6.199 1.00 96.19 118 MET A N 1
ATOM 871 C CA . MET A 1 118 ? 2.077 2.664 5.032 1.00 96.19 118 MET A CA 1
ATOM 872 C C . MET A 1 118 ? 0.697 2.172 5.448 1.00 96.19 118 MET A C 1
ATOM 874 O O . MET A 1 118 ? 0.550 1.350 6.353 1.00 96.19 118 MET A O 1
ATOM 878 N N . GLY A 1 119 ? -0.329 2.682 4.782 1.00 96.88 119 GLY A N 1
ATOM 879 C CA . GLY A 1 119 ? -1.689 2.187 4.895 1.00 96.88 119 GLY A CA 1
ATOM 880 C C . GLY A 1 119 ? -1.934 1.008 3.957 1.00 96.88 119 GLY A C 1
ATOM 881 O O . GLY A 1 119 ? -1.497 1.028 2.809 1.00 96.88 119 GLY A O 1
ATOM 882 N N . VAL A 1 120 ? -2.673 0.003 4.417 1.00 97.00 120 VAL A N 1
ATOM 883 C CA . VAL A 1 120 ? -3.113 -1.134 3.602 1.00 97.00 120 VAL A CA 1
ATOM 884 C C . VAL A 1 120 ? -4.600 -1.393 3.835 1.00 97.00 120 VAL A C 1
ATOM 886 O O . VAL A 1 120 ? -5.040 -1.538 4.975 1.00 97.00 120 VAL A O 1
ATOM 889 N N . ILE A 1 121 ? -5.380 -1.472 2.757 1.00 97.19 121 ILE A N 1
ATOM 890 C CA . ILE A 1 121 ? -6.759 -1.978 2.765 1.00 97.19 121 ILE A CA 1
ATOM 891 C C . ILE A 1 121 ? -6.702 -3.417 2.271 1.00 97.19 121 ILE A C 1
ATOM 893 O O . ILE A 1 121 ? -6.637 -3.670 1.069 1.00 97.19 121 ILE A O 1
ATOM 897 N N . ASP A 1 122 ? -6.688 -4.361 3.204 1.00 95.25 122 ASP A N 1
ATOM 898 C CA . ASP A 1 122 ? -6.554 -5.776 2.885 1.00 95.25 122 ASP A CA 1
ATOM 899 C C . ASP A 1 122 ? -7.202 -6.636 3.975 1.00 95.25 122 ASP A C 1
ATOM 901 O O . ASP A 1 122 ? -6.673 -6.728 5.085 1.00 95.25 122 ASP A O 1
ATOM 905 N N . PRO A 1 123 ? -8.329 -7.306 3.688 1.00 91.62 123 PRO A N 1
ATOM 906 C CA . PRO A 1 123 ? -8.986 -8.159 4.673 1.00 91.62 123 PRO A CA 1
ATOM 907 C C . PRO A 1 123 ? -8.165 -9.414 5.012 1.00 91.62 123 PRO A C 1
ATOM 909 O O . PRO A 1 123 ? -8.476 -10.100 5.981 1.00 91.62 123 PRO A O 1
ATOM 912 N N . GLY A 1 124 ? -7.136 -9.741 4.223 1.00 91.94 124 GLY A N 1
ATOM 913 C CA . GLY A 1 124 ? -6.190 -10.810 4.520 1.00 91.94 124 GLY A CA 1
ATOM 914 C C . GLY A 1 124 ? -5.097 -10.420 5.516 1.00 91.94 124 GLY A C 1
ATOM 915 O O . GLY A 1 124 ? -4.412 -11.317 6.001 1.00 91.94 124 GLY A O 1
ATOM 916 N N . MET A 1 125 ? -4.920 -9.130 5.824 1.00 94.81 125 MET A N 1
ATOM 917 C CA . MET A 1 125 ? -3.864 -8.646 6.716 1.00 94.81 125 MET A CA 1
ATOM 918 C C . MET A 1 125 ? -4.049 -9.160 8.143 1.00 94.81 125 MET A C 1
ATOM 920 O O . MET A 1 125 ? -5.062 -8.897 8.794 1.00 94.81 125 MET A O 1
ATOM 924 N N . HIS A 1 126 ? -3.054 -9.880 8.663 1.00 94.38 126 HIS A N 1
ATOM 925 C CA . HIS A 1 126 ? -3.128 -10.406 10.016 1.00 94.38 126 HIS A CA 1
ATOM 926 C C . HIS A 1 126 ? -2.903 -9.279 11.038 1.00 94.38 126 HIS A C 1
ATOM 928 O O . HIS A 1 126 ? -1.806 -8.724 11.111 1.00 94.38 126 HIS A O 1
ATOM 934 N N . PRO A 1 127 ? -3.863 -8.982 11.932 1.00 91.88 127 PRO A N 1
ATOM 935 C CA . PRO A 1 127 ? -3.829 -7.772 12.762 1.00 91.88 127 PRO A CA 1
ATOM 936 C C . PRO A 1 127 ? -2.695 -7.733 13.797 1.00 91.88 127 PRO A C 1
ATOM 938 O O . PRO A 1 127 ? -2.448 -6.690 14.394 1.00 91.88 127 PRO A O 1
ATOM 941 N N . ARG A 1 128 ? -2.042 -8.873 14.064 1.00 94.44 128 ARG A N 1
ATOM 942 C CA . ARG A 1 128 ? -0.930 -8.985 15.027 1.00 94.44 128 ARG A CA 1
ATOM 943 C C . ARG A 1 128 ? 0.420 -9.296 14.400 1.00 94.44 128 ARG A C 1
ATOM 945 O O . ARG A 1 128 ? 1.430 -9.113 15.062 1.00 94.44 128 ARG A O 1
ATOM 952 N N . ASN A 1 129 ? 0.415 -9.826 13.181 1.00 96.25 129 ASN A N 1
ATOM 953 C CA . ASN A 1 129 ? 1.628 -10.355 12.555 1.00 96.25 129 ASN A CA 1
ATOM 954 C C . ASN A 1 129 ? 1.996 -9.583 11.287 1.00 96.25 129 ASN A C 1
ATOM 956 O O . ASN A 1 129 ? 3.152 -9.642 10.874 1.00 96.25 129 ASN A O 1
ATOM 960 N N . GLY A 1 130 ? 1.022 -8.865 10.715 1.00 96.94 130 GLY A N 1
ATOM 961 C CA . GLY A 1 130 ? 1.206 -8.004 9.567 1.00 96.94 130 GLY A CA 1
ATOM 962 C C . GLY A 1 130 ? 2.254 -6.940 9.848 1.00 96.94 130 GLY A C 1
ATOM 963 O O . GLY A 1 130 ? 2.162 -6.244 10.863 1.00 96.94 130 GLY A O 1
ATOM 964 N N . ARG A 1 131 ? 3.248 -6.835 8.969 1.00 97.88 131 ARG A N 1
ATOM 965 C CA . ARG A 1 131 ? 4.338 -5.858 9.075 1.00 97.88 131 ARG A CA 1
ATOM 966 C C . ARG A 1 131 ? 4.905 -5.499 7.712 1.00 97.88 131 ARG A C 1
ATOM 968 O O . ARG A 1 131 ? 4.737 -6.240 6.746 1.00 97.88 131 ARG A O 1
ATOM 975 N N . MET A 1 132 ? 5.622 -4.387 7.646 1.00 97.62 132 MET A N 1
ATOM 976 C CA . MET A 1 132 ? 6.486 -4.099 6.509 1.00 97.62 132 MET A CA 1
ATOM 977 C C . MET A 1 132 ? 7.771 -4.922 6.605 1.00 97.62 132 MET A C 1
ATOM 979 O O . MET A 1 132 ? 8.306 -5.157 7.688 1.00 97.62 132 MET A O 1
ATOM 983 N N . ILE A 1 133 ? 8.265 -5.362 5.455 1.00 97.88 133 ILE A N 1
ATOM 984 C CA . ILE A 1 133 ? 9.570 -6.003 5.334 1.00 97.88 133 ILE A CA 1
ATOM 985 C C . ILE A 1 133 ? 10.626 -4.909 5.106 1.00 97.88 133 ILE A C 1
ATOM 987 O O . ILE A 1 133 ? 10.430 -4.084 4.207 1.00 97.88 133 ILE A O 1
ATOM 991 N N . PRO A 1 134 ? 11.741 -4.901 5.867 1.00 96.56 134 PRO A N 1
ATOM 992 C CA . PRO A 1 134 ? 12.850 -3.979 5.642 1.00 96.56 134 PRO A CA 1
ATOM 993 C C . PRO A 1 134 ? 13.316 -4.004 4.188 1.00 96.56 134 PRO A C 1
ATOM 995 O O . PRO A 1 134 ? 13.452 -5.072 3.580 1.00 96.56 134 PRO A O 1
ATOM 998 N N . LYS A 1 135 ? 13.570 -2.824 3.622 1.00 95.31 135 LYS A N 1
ATOM 999 C CA . LYS A 1 135 ? 13.842 -2.665 2.187 1.00 95.31 135 LYS A CA 1
ATOM 1000 C C . LYS A 1 135 ? 15.031 -3.506 1.712 1.00 95.31 135 LYS A C 1
ATOM 1002 O O . LYS A 1 135 ? 14.996 -4.042 0.610 1.00 95.31 135 LYS A O 1
ATOM 1007 N N . GLU A 1 136 ? 16.060 -3.653 2.537 1.00 96.25 136 GLU A N 1
ATOM 1008 C CA . GLU A 1 136 ? 17.263 -4.448 2.267 1.00 96.25 136 GLU A CA 1
ATOM 1009 C C . GLU A 1 136 ? 17.012 -5.959 2.134 1.00 96.25 136 GLU A C 1
ATOM 1011 O O . GLU A 1 136 ? 17.861 -6.673 1.602 1.00 96.25 136 GLU A O 1
ATOM 1016 N N . LEU A 1 137 ? 15.861 -6.451 2.599 1.00 97.00 137 LEU A N 1
ATOM 1017 C CA . LEU A 1 137 ? 15.458 -7.853 2.464 1.00 97.00 137 LEU A CA 1
ATOM 1018 C C . LEU A 1 137 ? 14.589 -8.096 1.225 1.00 97.00 137 LEU A C 1
ATOM 1020 O O . LEU A 1 137 ? 14.346 -9.249 0.862 1.00 97.00 137 LEU A O 1
ATOM 1024 N N . LEU A 1 138 ? 14.117 -7.033 0.571 1.00 97.38 138 LEU A N 1
ATOM 1025 C CA . LEU A 1 138 ? 13.293 -7.144 -0.623 1.00 97.38 138 LEU A CA 1
ATOM 1026 C C . LEU A 1 138 ? 14.148 -7.481 -1.844 1.00 97.38 138 LEU A C 1
ATOM 1028 O O . LEU A 1 138 ? 15.229 -6.933 -2.053 1.00 97.38 138 LEU A O 1
ATOM 1032 N N . GLN A 1 139 ? 13.620 -8.367 -2.682 1.00 96.94 139 GLN A N 1
ATOM 1033 C CA . GLN A 1 139 ? 14.206 -8.737 -3.967 1.00 96.94 139 GLN A CA 1
ATOM 1034 C C . GLN A 1 139 ? 13.266 -8.300 -5.094 1.00 96.94 139 GLN A C 1
ATOM 1036 O O . GLN A 1 139 ? 12.051 -8.375 -4.893 1.00 96.94 139 GLN A O 1
ATOM 1041 N N . PRO A 1 140 ? 13.783 -7.867 -6.262 1.00 97.38 140 PRO A N 1
ATOM 1042 C CA . PRO A 1 140 ? 12.966 -7.557 -7.435 1.00 97.38 140 PRO A CA 1
ATOM 1043 C C . PRO A 1 140 ? 12.056 -8.739 -7.814 1.00 97.38 140 PRO A C 1
ATOM 1045 O O . PRO A 1 140 ? 12.573 -9.793 -8.203 1.00 97.38 140 PRO A O 1
ATOM 1048 N N . PRO A 1 141 ? 10.721 -8.605 -7.704 1.00 96.50 141 PRO A N 1
ATOM 1049 C CA . PRO A 1 141 ? 9.784 -9.695 -7.978 1.00 96.50 141 PRO A CA 1
ATOM 1050 C C . PRO A 1 141 ? 9.910 -10.302 -9.377 1.00 96.50 141 PRO A C 1
ATOM 1052 O O . PRO A 1 141 ? 9.759 -11.513 -9.538 1.00 96.50 141 PRO A O 1
ATOM 1055 N N . SER A 1 142 ? 10.194 -9.475 -10.387 1.00 95.50 142 SER A N 1
ATOM 1056 C CA . SER A 1 142 ? 10.320 -9.916 -11.779 1.00 95.50 142 SER A CA 1
ATOM 1057 C C . SER A 1 142 ? 11.720 -10.428 -12.135 1.00 95.50 142 SER A C 1
ATOM 1059 O O . SER A 1 142 ? 11.905 -11.032 -13.192 1.00 95.50 142 SER A O 1
ATOM 1061 N N . GLY A 1 143 ? 12.718 -10.161 -11.284 1.00 95.19 143 GLY A N 1
ATOM 1062 C CA . GLY A 1 143 ? 14.134 -10.398 -11.572 1.00 95.19 143 GLY A CA 1
ATOM 1063 C C . GLY A 1 143 ? 14.762 -9.404 -12.560 1.00 95.19 143 GLY A C 1
ATOM 1064 O O . GLY A 1 143 ? 15.917 -9.585 -12.949 1.00 95.19 143 GLY A O 1
ATOM 1065 N N . ARG A 1 144 ? 14.036 -8.360 -12.983 1.00 93.56 144 ARG A N 1
ATOM 1066 C CA . ARG A 1 144 ? 14.581 -7.290 -13.826 1.00 93.56 144 ARG A CA 1
ATOM 1067 C C . ARG A 1 144 ? 15.622 -6.470 -13.067 1.00 93.56 144 ARG A C 1
ATOM 1069 O O . ARG A 1 144 ? 15.434 -6.126 -11.907 1.00 93.56 144 ARG A O 1
ATOM 1076 N N . SER A 1 145 ? 16.700 -6.095 -13.752 1.00 94.12 145 SER A N 1
ATOM 1077 C CA . SER A 1 145 ? 17.788 -5.303 -13.161 1.00 94.12 145 SER A CA 1
ATOM 1078 C C . SER A 1 145 ? 17.441 -3.830 -12.938 1.00 94.12 145 SER A C 1
ATOM 1080 O O . SER A 1 145 ? 18.134 -3.155 -12.185 1.00 94.12 145 SER A O 1
ATOM 1082 N N . ASP A 1 146 ? 16.423 -3.314 -13.627 1.00 94.00 146 ASP A N 1
ATOM 1083 C CA . ASP A 1 146 ? 15.936 -1.939 -13.482 1.00 94.00 146 ASP A CA 1
ATOM 1084 C C . ASP A 1 146 ? 14.734 -1.830 -12.528 1.00 94.00 146 ASP A C 1
ATOM 1086 O O . ASP A 1 146 ? 14.198 -0.741 -12.340 1.00 94.00 146 ASP A O 1
ATOM 1090 N N . GLU A 1 147 ? 14.302 -2.947 -11.939 1.00 95.69 147 GLU A N 1
ATOM 1091 C CA . GLU A 1 147 ? 13.231 -2.979 -10.951 1.00 95.69 147 GLU A CA 1
ATOM 1092 C C . GLU A 1 147 ? 13.794 -2.783 -9.539 1.00 95.69 147 GLU A C 1
ATOM 1094 O O . GLU A 1 147 ? 14.685 -3.502 -9.087 1.00 95.69 147 GLU A O 1
ATOM 1099 N N . VAL A 1 148 ? 13.231 -1.818 -8.817 1.00 97.00 148 VAL A N 1
ATOM 1100 C CA . VAL A 1 148 ? 13.611 -1.462 -7.452 1.00 97.00 148 VAL A CA 1
ATOM 1101 C C . VAL A 1 148 ? 12.404 -1.661 -6.535 1.00 97.00 148 VAL A C 1
ATOM 1103 O O . VAL A 1 148 ? 11.466 -0.861 -6.586 1.00 97.00 148 VAL A O 1
ATOM 1106 N N . PRO A 1 149 ? 12.400 -2.686 -5.664 1.00 97.06 149 PRO A N 1
ATOM 1107 C CA . PRO A 1 149 ? 11.396 -2.812 -4.615 1.00 97.06 149 PRO A CA 1
ATOM 1108 C C . PRO A 1 149 ? 11.409 -1.570 -3.719 1.00 97.06 149 PRO A C 1
ATOM 1110 O O . PRO A 1 149 ? 12.444 -1.187 -3.165 1.00 97.06 149 PRO A O 1
ATOM 1113 N N . ALA A 1 150 ? 10.259 -0.919 -3.598 1.00 94.81 150 ALA A N 1
ATOM 1114 C CA . ALA A 1 150 ? 10.089 0.261 -2.765 1.00 94.81 150 ALA A CA 1
ATOM 1115 C C . ALA A 1 150 ? 9.576 -0.127 -1.378 1.00 94.81 150 ALA A C 1
ATOM 1117 O O . ALA A 1 150 ? 10.125 0.328 -0.376 1.00 94.81 150 ALA A O 1
ATOM 1118 N N . ILE A 1 151 ? 8.539 -0.965 -1.336 1.00 96.19 151 ILE A N 1
ATOM 1119 C CA . ILE A 1 151 ? 7.831 -1.367 -0.119 1.00 96.19 151 ILE A CA 1
ATOM 1120 C C . ILE A 1 151 ? 7.457 -2.844 -0.246 1.00 96.19 151 ILE A C 1
ATOM 1122 O O . ILE A 1 151 ? 7.072 -3.289 -1.325 1.00 96.19 151 ILE A O 1
ATOM 1126 N N . GLY A 1 152 ? 7.521 -3.589 0.856 1.00 97.00 152 GLY A N 1
ATOM 1127 C CA . GLY A 1 152 ? 6.950 -4.927 0.937 1.00 97.00 152 GLY A CA 1
ATOM 1128 C C . GLY A 1 152 ? 6.216 -5.144 2.250 1.00 97.00 152 GLY A C 1
ATOM 1129 O O . GLY A 1 152 ? 6.600 -4.582 3.274 1.00 97.00 152 GLY A O 1
ATOM 1130 N N . PHE A 1 153 ? 5.171 -5.962 2.214 1.00 97.81 153 PHE A N 1
ATOM 1131 C CA . PHE A 1 153 ? 4.346 -6.308 3.367 1.00 97.81 153 PHE A CA 1
ATOM 1132 C C . PHE A 1 153 ? 4.339 -7.817 3.557 1.00 97.81 153 PHE A C 1
ATOM 1134 O O . PHE A 1 153 ? 4.044 -8.543 2.614 1.00 97.81 153 PHE A O 1
ATOM 1141 N N . ASP A 1 154 ? 4.630 -8.271 4.768 1.00 97.69 154 ASP A N 1
ATOM 1142 C CA . ASP A 1 154 ? 4.346 -9.624 5.242 1.00 97.69 154 ASP A CA 1
ATOM 1143 C C . ASP A 1 154 ? 2.946 -9.602 5.854 1.00 97.69 154 ASP A C 1
ATOM 1145 O O . ASP A 1 154 ? 2.704 -8.887 6.830 1.00 97.69 154 ASP A O 1
ATOM 1149 N N . ARG A 1 155 ? 2.008 -10.315 5.229 1.00 96.00 155 ARG A N 1
ATOM 1150 C CA . ARG A 1 155 ? 0.587 -10.291 5.575 1.00 96.00 155 ARG A CA 1
ATOM 1151 C C . ARG A 1 155 ? 0.282 -11.231 6.738 1.00 96.00 155 ARG A C 1
ATOM 1153 O O . ARG A 1 155 ? -0.619 -10.932 7.526 1.00 96.00 155 ARG A O 1
ATOM 1160 N N . ASP A 1 156 ? 0.975 -12.364 6.835 1.00 94.69 156 ASP A N 1
ATOM 1161 C CA . ASP A 1 156 ? 0.622 -13.474 7.731 1.00 94.69 156 ASP A CA 1
ATOM 1162 C C . ASP A 1 156 ? 1.635 -13.743 8.861 1.00 94.69 156 ASP A C 1
ATOM 1164 O O . ASP A 1 156 ? 1.298 -14.378 9.872 1.00 94.69 156 ASP A O 1
ATOM 1168 N N . GLY A 1 157 ? 2.824 -13.157 8.769 1.00 95.44 157 GLY A N 1
ATOM 1169 C CA . GLY A 1 157 ? 3.892 -13.234 9.751 1.00 95.44 157 GLY A CA 1
ATOM 1170 C C . GLY A 1 157 ? 5.005 -14.221 9.420 1.00 95.44 157 GLY A C 1
ATOM 1171 O O . GLY A 1 157 ? 5.816 -14.489 10.311 1.00 95.44 157 GLY A O 1
ATOM 1172 N N . ASP A 1 158 ? 5.059 -14.789 8.215 1.00 95.56 158 ASP A N 1
ATOM 1173 C CA . ASP A 1 158 ? 6.055 -15.798 7.840 1.00 95.56 158 ASP A CA 1
ATOM 1174 C C . ASP A 1 158 ? 7.457 -15.232 7.515 1.00 95.56 158 ASP A C 1
ATOM 1176 O O . ASP A 1 158 ? 8.384 -16.003 7.262 1.00 95.56 158 ASP A O 1
ATOM 1180 N N . ASN A 1 159 ? 7.652 -13.913 7.635 1.00 95.75 159 ASN A N 1
ATOM 1181 C CA . ASN A 1 159 ? 8.870 -13.165 7.277 1.00 95.75 159 ASN A CA 1
ATOM 1182 C C . ASN A 1 159 ? 9.158 -13.111 5.774 1.00 95.75 159 ASN A C 1
ATOM 1184 O O . ASN A 1 159 ? 10.292 -12.836 5.376 1.00 95.75 159 ASN A O 1
ATOM 1188 N N . VAL A 1 160 ? 8.156 -13.339 4.935 1.00 96.69 160 VAL A N 1
ATOM 1189 C CA . VAL A 1 160 ? 8.264 -13.205 3.488 1.00 96.69 160 VAL A CA 1
ATOM 1190 C C . VAL A 1 160 ? 7.249 -12.170 3.026 1.00 96.69 160 VAL A C 1
ATOM 1192 O O . VAL A 1 160 ? 6.130 -12.103 3.516 1.00 96.69 160 VAL A O 1
ATOM 1195 N N . ALA A 1 161 ? 7.638 -11.329 2.070 1.00 97.62 161 ALA A N 1
ATOM 1196 C CA . ALA A 1 161 ? 6.697 -10.374 1.509 1.00 97.62 161 ALA A CA 1
ATOM 1197 C C . ALA A 1 161 ? 5.573 -11.112 0.755 1.00 97.62 161 ALA A C 1
ATOM 1199 O O . ALA A 1 161 ? 5.830 -11.942 -0.118 1.00 97.62 161 ALA A O 1
ATOM 1200 N N . ASP A 1 162 ? 4.333 -10.771 1.078 1.00 96.88 162 ASP A N 1
ATOM 1201 C CA . ASP A 1 162 ? 3.115 -11.148 0.369 1.00 96.88 162 ASP A CA 1
ATOM 1202 C C . ASP A 1 162 ? 2.704 -10.115 -0.667 1.00 96.88 162 ASP A C 1
ATOM 1204 O O . ASP A 1 162 ? 2.088 -10.457 -1.672 1.00 96.88 162 ASP A O 1
ATOM 1208 N N . ILE A 1 163 ? 3.017 -8.850 -0.408 1.00 96.62 163 ILE A N 1
ATOM 1209 C CA . ILE A 1 163 ? 2.698 -7.730 -1.285 1.00 96.62 163 ILE A CA 1
ATOM 1210 C C . ILE A 1 163 ? 3.981 -6.938 -1.478 1.00 96.62 163 ILE A C 1
ATOM 1212 O O . ILE A 1 163 ? 4.663 -6.648 -0.495 1.00 96.62 163 ILE A O 1
ATOM 1216 N N . ILE A 1 164 ? 4.319 -6.582 -2.713 1.00 97.12 164 ILE A N 1
ATOM 1217 C CA . ILE A 1 164 ? 5.456 -5.708 -3.017 1.00 97.12 164 ILE A CA 1
ATOM 1218 C C . ILE A 1 164 ? 4.990 -4.592 -3.943 1.00 97.12 164 ILE A C 1
ATOM 1220 O O . ILE A 1 164 ? 4.375 -4.856 -4.972 1.00 97.12 164 ILE A O 1
ATOM 1224 N N . LEU A 1 165 ? 5.341 -3.354 -3.600 1.00 95.75 165 LEU A N 1
ATOM 1225 C CA . LEU A 1 165 ? 5.372 -2.249 -4.548 1.00 95.75 165 LEU A CA 1
ATOM 1226 C C . LEU A 1 165 ? 6.798 -2.088 -5.057 1.00 95.75 165 LEU A C 1
ATOM 1228 O O . LEU A 1 165 ? 7.726 -1.904 -4.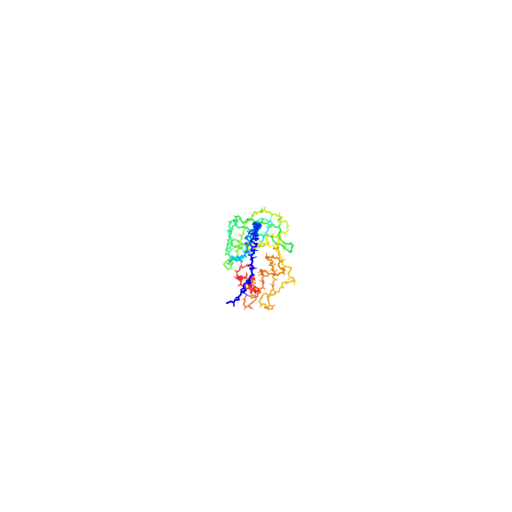264 1.00 95.75 165 LEU A O 1
ATOM 1232 N N . SER A 1 166 ? 6.979 -2.130 -6.370 1.00 96.19 166 SER A N 1
ATOM 1233 C CA . SER A 1 166 ? 8.262 -1.879 -7.019 1.00 96.19 166 SER A CA 1
ATOM 1234 C C . SER A 1 166 ? 8.164 -0.722 -8.004 1.00 96.19 166 SER A C 1
ATOM 1236 O O . SER A 1 166 ? 7.084 -0.341 -8.450 1.00 96.19 166 SER A O 1
ATOM 1238 N N . GLN A 1 167 ? 9.312 -0.122 -8.293 1.00 95.19 167 GLN A N 1
ATOM 1239 C CA . GLN A 1 167 ? 9.474 0.899 -9.317 1.00 95.19 167 GLN A CA 1
ATOM 1240 C C . GLN A 1 167 ? 10.315 0.317 -10.445 1.00 95.19 167 GLN A C 1
ATOM 1242 O O . GLN A 1 167 ? 11.356 -0.279 -10.179 1.00 95.19 167 GLN A O 1
ATOM 1247 N N . SER A 1 168 ? 9.895 0.481 -11.693 1.00 94.31 168 SER A N 1
ATOM 1248 C CA . SER A 1 168 ? 10.647 -0.001 -12.856 1.00 94.31 168 SER A CA 1
ATOM 1249 C C . SER A 1 168 ? 10.407 0.890 -14.074 1.00 94.31 168 SER A C 1
ATOM 1251 O O . SER A 1 168 ? 9.528 1.755 -14.060 1.00 94.31 168 SER A O 1
ATOM 1253 N N . SER A 1 169 ? 11.186 0.714 -15.144 1.00 92.69 169 SER A N 1
ATOM 1254 C CA . SER A 1 169 ? 10.883 1.365 -16.423 1.00 92.69 169 SER A CA 1
ATOM 1255 C C . SER A 1 169 ? 9.637 0.724 -17.049 1.00 92.69 169 SER A C 1
ATOM 1257 O O . SER A 1 169 ? 9.582 -0.501 -17.183 1.00 92.69 169 SER A O 1
ATOM 1259 N N . CYS A 1 170 ? 8.637 1.511 -17.448 1.00 87.50 170 CYS A N 1
ATOM 1260 C CA . CYS A 1 170 ? 7.380 0.995 -18.005 1.00 87.50 170 CYS A CA 1
ATOM 1261 C C . CYS A 1 170 ? 7.584 0.151 -19.275 1.00 87.50 170 CYS A C 1
ATOM 1263 O O . CYS A 1 170 ? 6.92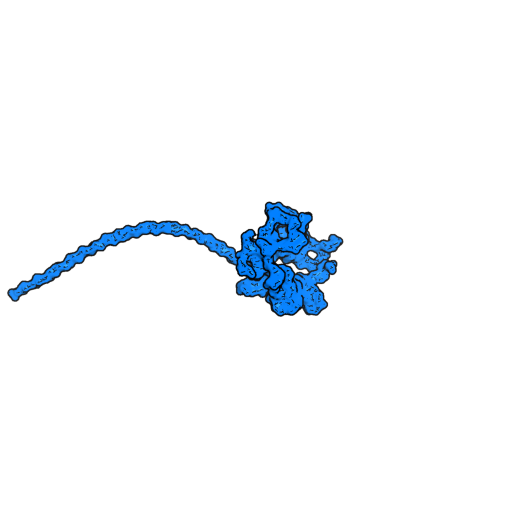6 -0.869 -19.463 1.00 87.50 170 CYS A O 1
ATOM 1265 N N . ASP A 1 171 ? 8.485 0.595 -20.147 1.00 81.69 171 ASP A N 1
ATOM 1266 C CA . ASP A 1 171 ? 8.705 0.075 -21.503 1.00 81.69 171 ASP A CA 1
ATOM 1267 C C . ASP A 1 171 ? 10.168 0.246 -21.965 1.00 81.69 171 ASP A C 1
ATOM 1269 O O . ASP A 1 171 ? 10.477 0.142 -23.150 1.00 81.69 171 ASP A O 1
ATOM 1273 N N . GLY A 1 172 ? 11.086 0.541 -21.038 1.00 77.62 172 GLY A N 1
ATOM 1274 C CA . GLY A 1 172 ? 12.481 0.846 -21.359 1.00 77.62 172 GLY A CA 1
ATOM 1275 C C . GLY A 1 172 ? 12.725 2.291 -21.812 1.00 77.62 172 GLY A C 1
ATOM 1276 O O . GLY A 1 172 ? 13.884 2.671 -21.957 1.00 77.62 172 GLY A O 1
ATOM 1277 N N . SER A 1 173 ? 11.684 3.120 -21.975 1.00 77.62 173 SER A N 1
ATOM 1278 C CA . SER A 1 173 ? 11.817 4.533 -22.380 1.00 77.62 173 SER A CA 1
ATOM 1279 C C . SER A 1 173 ? 12.361 5.455 -21.280 1.00 77.62 173 SER A C 1
ATOM 1281 O O . SER A 1 173 ? 12.676 6.615 -21.543 1.00 77.62 173 SER A O 1
ATOM 1283 N N . GLY A 1 174 ? 12.465 4.955 -20.045 1.00 79.56 174 GLY A N 1
ATOM 1284 C CA . GLY A 1 174 ? 12.785 5.754 -18.861 1.00 79.56 174 GLY A CA 1
ATOM 1285 C C . GLY A 1 174 ? 11.547 6.306 -18.150 1.00 79.56 174 GLY A C 1
ATOM 1286 O O . GLY A 1 174 ? 11.688 6.921 -17.093 1.00 79.56 174 GLY A O 1
ATOM 1287 N N . SER A 1 175 ? 10.338 6.066 -18.675 1.00 85.31 175 SER A N 1
ATOM 1288 C CA . SER A 1 175 ? 9.099 6.290 -17.929 1.00 85.31 175 SER A CA 1
ATOM 1289 C C . SER A 1 175 ? 9.046 5.414 -16.685 1.00 85.31 175 SER A C 1
ATOM 1291 O O . SER A 1 175 ? 9.161 4.195 -16.782 1.00 85.31 175 SER A O 1
ATOM 1293 N N . MET A 1 176 ? 8.851 6.027 -15.518 1.00 89.94 176 MET A N 1
ATOM 1294 C CA . MET A 1 176 ? 8.741 5.306 -14.253 1.00 89.94 176 MET A CA 1
ATOM 1295 C C . MET A 1 176 ? 7.336 4.724 -14.084 1.00 89.94 176 MET A C 1
ATOM 1297 O O . MET A 1 176 ? 6.338 5.450 -14.099 1.00 89.94 176 MET A O 1
ATOM 1301 N N . CYS A 1 177 ? 7.283 3.416 -13.869 1.00 91.88 177 CYS A N 1
ATOM 1302 C CA . CYS A 1 177 ? 6.095 2.688 -13.469 1.00 91.88 177 CYS A CA 1
ATOM 1303 C C . CYS A 1 177 ? 6.194 2.286 -12.002 1.00 91.88 177 CYS A C 1
ATOM 1305 O O . CYS A 1 177 ? 7.269 1.914 -11.534 1.00 91.88 177 CYS A O 1
ATOM 1307 N N . ILE A 1 178 ? 5.062 2.326 -11.305 1.00 92.25 178 ILE A N 1
ATOM 1308 C CA . ILE A 1 178 ? 4.886 1.608 -10.044 1.00 92.25 178 ILE A CA 1
ATOM 1309 C C . ILE A 1 178 ? 4.113 0.332 -10.346 1.00 92.25 178 ILE A C 1
ATOM 1311 O O . ILE A 1 178 ? 3.059 0.373 -10.981 1.00 92.25 178 ILE A O 1
ATOM 1315 N N . GLU A 1 179 ? 4.652 -0.795 -9.910 1.00 93.44 179 GLU A N 1
ATOM 1316 C CA . GLU A 1 179 ? 4.063 -2.116 -10.080 1.00 93.44 179 GLU A CA 1
ATOM 1317 C C . GLU A 1 179 ? 3.698 -2.684 -8.711 1.00 93.44 179 GLU A C 1
ATOM 1319 O O . GLU A 1 179 ? 4.471 -2.588 -7.758 1.00 93.44 179 GLU A O 1
ATOM 1324 N N . GLU A 1 180 ? 2.516 -3.284 -8.619 1.00 94.25 180 GLU A N 1
ATOM 1325 C CA . GLU A 1 180 ? 2.074 -4.015 -7.439 1.00 94.25 180 GLU A CA 1
ATOM 1326 C C . GLU A 1 180 ? 2.115 -5.509 -7.722 1.00 94.25 180 GLU A C 1
ATOM 1328 O O . GLU A 1 180 ? 1.563 -5.998 -8.716 1.00 94.25 180 GLU A O 1
ATOM 1333 N N . TRP A 1 181 ? 2.758 -6.234 -6.819 1.00 95.94 181 TRP A N 1
ATOM 1334 C CA . TRP A 1 181 ? 2.957 -7.668 -6.885 1.00 95.94 181 TRP A CA 1
ATOM 1335 C C . TRP A 1 181 ? 2.302 -8.326 -5.688 1.00 95.94 181 TRP A C 1
ATOM 1337 O O . TRP A 1 181 ? 2.467 -7.870 -4.559 1.00 95.94 181 TRP A O 1
ATOM 1347 N N . LEU A 1 182 ? 1.599 -9.423 -5.940 1.00 95.62 182 LEU A N 1
ATOM 1348 C CA . LEU A 1 182 ? 0.952 -10.232 -4.921 1.00 95.62 182 LEU A CA 1
ATOM 1349 C C . LEU A 1 182 ? 1.508 -11.655 -4.956 1.00 95.62 182 LEU A C 1
ATOM 1351 O O . LEU A 1 182 ? 1.612 -12.268 -6.021 1.00 95.62 182 LEU A O 1
ATOM 1355 N N . ARG A 1 183 ? 1.821 -12.208 -3.786 1.00 95.25 183 ARG A N 1
ATOM 1356 C CA . ARG A 1 183 ? 2.235 -13.598 -3.618 1.00 95.25 183 ARG A CA 1
ATOM 1357 C C . ARG A 1 183 ? 1.015 -14.511 -3.732 1.00 95.25 183 ARG A C 1
ATOM 1359 O O . ARG A 1 183 ? 0.159 -14.557 -2.854 1.00 95.25 183 ARG A O 1
ATOM 1366 N N . VAL A 1 184 ? 0.950 -15.274 -4.816 1.00 92.38 184 VAL A N 1
ATOM 1367 C CA . VAL A 1 184 ? -0.089 -16.270 -5.092 1.00 92.38 184 VAL A CA 1
ATOM 1368 C C . VAL A 1 184 ? 0.586 -17.626 -5.237 1.00 92.38 184 VAL A C 1
ATOM 1370 O O . VAL A 1 184 ? 1.464 -17.802 -6.078 1.00 92.38 184 VAL A O 1
ATOM 1373 N N . GLU A 1 185 ? 0.215 -18.579 -4.378 1.00 91.50 185 GLU A N 1
ATOM 1374 C CA . GLU A 1 185 ? 0.770 -19.946 -4.387 1.00 91.50 185 GLU A CA 1
ATOM 1375 C C . GLU A 1 185 ? 2.315 -19.978 -4.369 1.00 91.50 185 GLU A C 1
ATOM 1377 O O . GLU A 1 185 ? 2.960 -20.778 -5.047 1.00 91.50 185 GLU A O 1
ATOM 1382 N N . GLY A 1 186 ? 2.925 -19.076 -3.590 1.00 91.38 186 GLY A N 1
ATOM 1383 C CA . GLY A 1 186 ? 4.380 -18.981 -3.433 1.00 91.38 186 GLY A CA 1
ATOM 1384 C C . GLY A 1 186 ? 5.113 -18.260 -4.570 1.00 91.38 186 GLY A C 1
ATOM 1385 O O . GLY A 1 186 ? 6.341 -18.293 -4.608 1.00 91.38 186 GLY A O 1
ATOM 1386 N N . ARG A 1 187 ? 4.397 -17.607 -5.494 1.00 94.81 187 ARG A N 1
ATOM 1387 C CA . ARG A 1 187 ? 4.983 -16.822 -6.591 1.00 94.81 187 ARG A CA 1
ATOM 1388 C C . ARG A 1 187 ? 4.458 -15.397 -6.592 1.00 94.81 187 ARG A C 1
ATOM 1390 O O . ARG A 1 187 ? 3.277 -15.184 -6.350 1.00 94.81 187 ARG A O 1
ATOM 1397 N N . MET A 1 188 ? 5.318 -14.437 -6.914 1.00 96.81 188 MET A N 1
ATOM 1398 C CA . MET A 1 188 ? 4.893 -13.057 -7.134 1.00 96.81 188 MET A CA 1
ATOM 1399 C C . MET A 1 188 ? 4.205 -12.927 -8.491 1.00 96.81 188 MET A C 1
ATOM 1401 O O . MET A 1 188 ? 4.760 -13.307 -9.521 1.00 96.81 188 MET A O 1
ATOM 1405 N N . VAL A 1 189 ? 2.993 -12.384 -8.485 1.00 95.62 189 VAL A N 1
ATOM 1406 C CA . VAL A 1 189 ? 2.195 -12.092 -9.676 1.00 95.62 189 VAL A CA 1
ATOM 1407 C C . VAL A 1 189 ? 1.922 -10.597 -9.697 1.00 95.62 189 VAL A C 1
ATOM 1409 O O . VAL A 1 189 ? 1.416 -10.051 -8.720 1.00 95.62 189 VAL A O 1
ATOM 1412 N N . ARG A 1 190 ? 2.245 -9.929 -10.806 1.00 94.62 190 ARG A N 1
ATOM 1413 C CA . ARG A 1 190 ? 1.915 -8.514 -10.987 1.00 94.62 190 ARG A CA 1
ATOM 1414 C C . ARG A 1 190 ? 0.405 -8.368 -11.128 1.00 94.62 190 ARG A C 1
ATOM 1416 O O . ARG A 1 190 ? -0.178 -8.940 -12.049 1.00 94.62 190 ARG A O 1
ATOM 1423 N N . VAL A 1 191 ? -0.210 -7.612 -10.229 1.00 92.62 191 VAL A N 1
ATOM 1424 C CA . VAL A 1 191 ? -1.662 -7.382 -10.195 1.00 92.62 191 VAL A CA 1
ATOM 1425 C C . VAL A 1 191 ? -2.040 -5.989 -10.680 1.00 92.62 191 VAL A C 1
ATOM 1427 O O . VAL A 1 191 ? -3.137 -5.805 -11.199 1.00 92.62 191 VAL A O 1
ATOM 1430 N N . HIS A 1 192 ? -1.123 -5.026 -10.576 1.00 90.25 192 HIS A N 1
ATOM 1431 C CA . HIS A 1 192 ? -1.355 -3.652 -11.002 1.00 90.25 192 HIS A CA 1
ATOM 1432 C C . HIS A 1 192 ? -0.061 -3.014 -11.526 1.00 90.25 192 HIS A C 1
ATOM 1434 O O . HIS A 1 192 ? 1.038 -3.379 -11.108 1.00 90.25 192 HIS A O 1
ATOM 1440 N N . GLN A 1 193 ? -0.192 -2.078 -12.466 1.00 91.06 193 GLN A N 1
ATOM 1441 C CA . GLN A 1 193 ? 0.907 -1.286 -13.014 1.00 91.06 193 GLN A CA 1
ATOM 1442 C C . GLN A 1 193 ? 0.379 0.108 -13.361 1.00 91.06 193 GLN A C 1
ATOM 1444 O O . GLN A 1 193 ? -0.564 0.231 -14.142 1.00 91.06 193 GLN A O 1
ATOM 1449 N N . VAL A 1 194 ? 1.014 1.146 -12.820 1.00 87.50 194 VAL A N 1
ATOM 1450 C CA . VAL A 1 194 ? 0.665 2.553 -13.058 1.00 87.50 194 VAL A CA 1
ATOM 1451 C C . VAL A 1 194 ? 1.868 3.276 -13.640 1.00 87.50 194 VAL A C 1
ATOM 1453 O O . VAL A 1 194 ? 2.951 3.243 -13.059 1.00 87.50 194 VAL A O 1
ATOM 1456 N N . ASN A 1 195 ? 1.678 3.970 -14.763 1.00 87.75 195 ASN A N 1
ATOM 1457 C CA . ASN A 1 195 ? 2.683 4.877 -15.308 1.00 87.75 195 ASN A CA 1
ATOM 1458 C C . ASN A 1 195 ? 2.571 6.232 -14.600 1.00 87.75 195 ASN A C 1
ATOM 1460 O O . ASN A 1 195 ? 1.596 6.954 -14.773 1.00 87.75 195 ASN A O 1
ATOM 1464 N N . PHE A 1 196 ? 3.565 6.597 -13.794 1.00 81.75 196 PHE A N 1
ATOM 1465 C CA . PHE A 1 196 ? 3.508 7.845 -13.031 1.00 81.75 196 PHE A CA 1
ATOM 1466 C C . PHE A 1 196 ? 3.816 9.087 -13.868 1.00 81.75 196 PHE A C 1
ATOM 1468 O O . PHE A 1 196 ? 3.418 10.187 -13.493 1.00 81.75 196 PHE A O 1
ATOM 1475 N N . GLN A 1 197 ? 4.484 8.957 -15.017 1.00 80.12 197 GLN A N 1
ATOM 1476 C CA . GLN A 1 197 ? 4.733 10.121 -15.873 1.00 80.12 197 GLN A CA 1
ATOM 1477 C C . GLN A 1 197 ? 3.447 10.670 -16.490 1.00 80.12 197 GLN A C 1
ATOM 1479 O O . GLN A 1 197 ? 3.337 11.877 -16.703 1.00 80.12 197 GLN A O 1
ATOM 1484 N N . THR A 1 198 ? 2.441 9.823 -16.727 1.00 79.00 198 THR A N 1
ATOM 1485 C CA . THR A 1 198 ? 1.139 10.290 -17.221 1.00 79.00 198 THR A CA 1
ATOM 1486 C C . THR A 1 198 ? 0.362 11.080 -16.172 1.00 79.00 198 THR A C 1
ATOM 1488 O O . THR A 1 198 ? -0.567 11.802 -16.522 1.00 79.00 198 THR A O 1
ATOM 1491 N N . CYS A 1 199 ? 0.773 11.023 -14.903 1.00 75.25 199 CYS A N 1
ATOM 1492 C CA . CYS A 1 199 ? 0.166 11.804 -13.834 1.00 75.25 199 CYS A CA 1
ATOM 1493 C C . CYS A 1 199 ? 0.580 13.281 -13.789 1.00 75.25 199 CYS A C 1
ATOM 1495 O O . CYS A 1 199 ? -0.079 14.065 -13.100 1.00 75.25 199 CYS A O 1
ATOM 1497 N N . GLY A 1 200 ? 1.614 13.675 -14.544 1.00 68.38 200 GLY A N 1
ATOM 1498 C CA . GLY A 1 200 ? 2.061 15.067 -14.644 1.00 68.38 200 GLY A CA 1
ATOM 1499 C C . GLY A 1 200 ? 2.773 15.602 -13.397 1.00 68.38 200 GLY A C 1
ATOM 1500 O O . GLY A 1 200 ? 2.681 16.803 -13.140 1.00 68.38 200 GLY A O 1
ATOM 1501 N N . PHE A 1 201 ? 3.424 14.721 -12.628 1.00 64.62 201 PHE A N 1
ATOM 1502 C CA . PHE A 1 201 ? 4.327 15.093 -11.532 1.00 64.62 201 PHE A CA 1
ATOM 1503 C C . PHE A 1 201 ? 5.617 15.753 -12.033 1.00 64.62 201 PHE A C 1
ATOM 1505 O O . PHE A 1 201 ? 6.048 15.436 -13.167 1.00 64.62 201 PHE A O 1
#

Sequence (201 aa):
MSRAVGLGLLVVALMASAAAAPRPKGKVVRVERHRGSTVLPRICDVQNDRTGNCFGEEPKTGDIITLIDENGVTGEVRITEVVAFSLAGRHSKGCDGLWSIKHELLRGDLSNVGGRTMGVIDPGMHPRNGRMIPKELLQPPSGRSDEVPAIGFDRDGDNVADIILSQSSCDGSGSMCIEEWLRVEGRMVRVHQVNFQTCGF